Protein AF-A0A354I796-F1 (afdb_monomer)

Foldseek 3Di:
DDPVVVVLVVVLVVVLVVVCVPDPVLVVLVVQLVVLVVVLVVCVVVVHCNVVSVVSNCVSVLVSVQVSLCSSVVSVHPSSVVSVCCDDPVRFQFNDDLVRQLVLLVLVVVLQVVCCVVPVDSPDDDDPDDPSNVNVVSVVNLLRGFGPVLVVVPVCSSVVLVVLSPDPDRSSVSSCNRRVND

pLDDT: mean 77.14, std 15.85, range [37.22, 96.06]

Mean predicted aligned error: 15.12 Å

Secondary structure (DSSP, 8-state):
--HHHHHHHHHHHHHHHHHHHH-HHHHHHHHHHHHHHHHHHHHHHHTSSHHHHHHHHHHHHHHHHHHHHHHHHHTT-HHHHHHHHTT-TT--SSSS-HHHHHHHHHHHHHHHHHHHHHHS-S--PPPS-STTHHHHHHHHHHHHTS-HHHHTTGGGHHHHHHHHHTSSS-HHHHHHHHHT--

Radius of gyration: 21.0 Å; Cα contacts (8 Å, |Δi|>4): 155; chains: 1; bounding box: 44×48×54 Å

Structure (mmCIF, N/CA/C/O backbone):
data_AF-A0A354I796-F1
#
_entry.id   AF-A0A354I796-F1
#
loop_
_atom_site.group_PDB
_atom_site.id
_atom_site.type_symbol
_atom_site.label_atom_id
_atom_site.label_alt_id
_atom_site.label_comp_id
_atom_site.label_asym_id
_atom_site.label_entity_id
_atom_site.label_seq_id
_atom_site.pdbx_PDB_ins_code
_atom_site.Cartn_x
_atom_site.Cartn_y
_atom_site.Cartn_z
_atom_site.occupancy
_atom_site.B_iso_or_equiv
_atom_site.auth_seq_id
_atom_site.auth_comp_id
_atom_site.auth_asym_id
_atom_site.auth_atom_id
_atom_site.pdbx_PDB_model_num
ATOM 1 N N . MET A 1 1 ? -21.198 -18.004 -8.689 1.00 48.44 1 MET A N 1
ATOM 2 C CA . MET A 1 1 ? -20.632 -18.778 -7.566 1.00 48.44 1 MET A CA 1
ATOM 3 C C . MET A 1 1 ? -21.531 -19.970 -7.292 1.00 48.44 1 MET A C 1
ATOM 5 O O . MET A 1 1 ? -22.739 -19.818 -7.411 1.00 48.44 1 MET A O 1
ATOM 9 N N . ASP A 1 2 ? -20.943 -21.131 -7.006 1.00 54.00 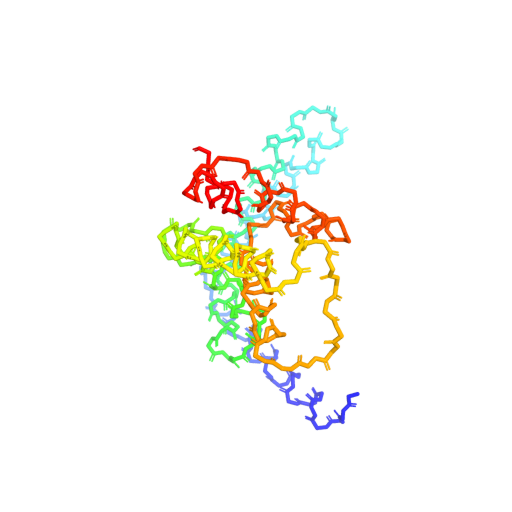2 ASP A N 1
ATOM 10 C CA . ASP A 1 2 ? -21.654 -22.374 -6.674 1.00 54.00 2 ASP A CA 1
ATOM 11 C C . ASP A 1 2 ? -22.280 -22.292 -5.266 1.00 54.00 2 ASP A C 1
ATOM 13 O O . ASP A 1 2 ? -21.748 -21.620 -4.381 1.00 54.00 2 ASP A O 1
ATOM 17 N N . GLN A 1 3 ? -23.410 -22.964 -5.058 1.00 48.62 3 GLN A N 1
ATOM 18 C CA . GLN A 1 3 ? -24.205 -22.945 -3.825 1.00 48.62 3 GLN A CA 1
ATOM 19 C C . GLN A 1 3 ? -23.410 -23.495 -2.626 1.00 48.62 3 GLN A C 1
ATOM 21 O O . GLN A 1 3 ? -23.501 -22.971 -1.519 1.00 48.62 3 GLN A O 1
ATOM 26 N N . ILE A 1 4 ? -22.533 -24.472 -2.879 1.00 49.22 4 ILE A N 1
ATOM 27 C CA . ILE A 1 4 ? -21.621 -25.058 -1.884 1.00 49.22 4 ILE A CA 1
ATOM 28 C C . ILE A 1 4 ? -20.572 -24.035 -1.415 1.00 49.22 4 ILE A C 1
ATOM 30 O O . ILE A 1 4 ? -20.233 -23.981 -0.234 1.00 49.22 4 ILE A O 1
ATOM 34 N N . ALA A 1 5 ? -20.079 -23.185 -2.321 1.00 46.56 5 ALA A N 1
ATOM 35 C CA . ALA A 1 5 ? -19.128 -22.132 -1.970 1.00 46.56 5 ALA A CA 1
ATOM 36 C C . ALA A 1 5 ? -19.787 -21.043 -1.105 1.00 46.56 5 ALA A C 1
ATOM 38 O O . ALA A 1 5 ? -19.155 -20.521 -0.192 1.00 46.56 5 ALA A O 1
ATOM 39 N N . GLN A 1 6 ? -21.068 -20.739 -1.341 1.00 48.56 6 GLN A N 1
ATOM 40 C CA . GLN A 1 6 ? -21.818 -19.779 -0.525 1.00 48.56 6 GLN A CA 1
ATOM 41 C C . GLN A 1 6 ? -22.083 -20.294 0.893 1.00 48.56 6 GLN A C 1
ATOM 43 O O . GLN A 1 6 ? -21.874 -19.553 1.850 1.00 48.56 6 GLN A O 1
ATOM 48 N N . GLU A 1 7 ? -22.492 -21.557 1.044 1.00 56.81 7 GLU A N 1
ATOM 49 C CA . GLU A 1 7 ? -22.699 -22.173 2.365 1.00 56.81 7 GLU A CA 1
ATOM 50 C C . GLU A 1 7 ? -21.401 -22.223 3.183 1.00 56.81 7 GLU A C 1
ATOM 52 O O . GLU A 1 7 ? -21.407 -21.953 4.383 1.00 56.81 7 GLU A O 1
ATOM 57 N N . PHE A 1 8 ? -20.270 -22.498 2.528 1.00 53.03 8 PHE A N 1
ATOM 58 C CA . PHE A 1 8 ? -18.959 -22.512 3.171 1.00 53.03 8 PHE A CA 1
ATOM 59 C C . PHE A 1 8 ? -18.509 -21.124 3.654 1.00 53.03 8 PHE A C 1
ATOM 61 O O . PHE A 1 8 ? -18.002 -20.991 4.769 1.00 53.03 8 PHE A O 1
ATOM 68 N N . VAL A 1 9 ? -18.715 -20.083 2.840 1.00 55.12 9 VAL A N 1
ATOM 69 C CA . VAL A 1 9 ? -18.402 -18.692 3.214 1.00 55.12 9 VAL A CA 1
ATOM 70 C C . VAL A 1 9 ? -19.286 -18.226 4.372 1.00 55.12 9 VAL A C 1
ATOM 72 O O . VAL A 1 9 ? -18.772 -17.665 5.337 1.00 55.12 9 VAL A O 1
ATOM 75 N N . LEU A 1 10 ? -20.590 -18.519 4.324 1.00 61.72 10 LEU A N 1
ATOM 76 C CA . LEU A 1 10 ? -21.531 -18.183 5.396 1.00 61.72 10 LEU A CA 1
ATOM 77 C C . LEU A 1 10 ? -21.144 -18.840 6.726 1.00 61.72 10 LEU A C 1
ATOM 79 O O . LEU A 1 10 ? -21.084 -18.155 7.743 1.00 61.72 10 LEU A O 1
ATOM 83 N N . ALA A 1 11 ? -20.801 -20.131 6.716 1.00 65.12 11 ALA A N 1
ATOM 84 C CA . ALA A 1 11 ? -20.388 -20.840 7.927 1.00 65.12 11 ALA A CA 1
ATOM 85 C C . ALA A 1 11 ? -19.125 -20.231 8.567 1.00 65.12 11 ALA A C 1
ATOM 87 O O . ALA A 1 11 ? -19.044 -20.099 9.788 1.00 65.12 11 ALA A O 1
ATOM 88 N N . ARG A 1 12 ? -18.146 -19.811 7.752 1.00 60.88 12 ARG A N 1
ATOM 89 C CA . ARG A 1 12 ? -16.939 -19.133 8.253 1.00 60.88 12 ARG A CA 1
ATOM 90 C C . ARG A 1 12 ? -17.226 -17.725 8.773 1.00 60.88 12 ARG A C 1
ATOM 92 O O . ARG A 1 12 ? -16.592 -17.304 9.737 1.00 60.88 12 ARG A O 1
ATOM 99 N N . MET A 1 13 ? -18.160 -16.998 8.156 1.00 61.97 13 MET A N 1
ATOM 100 C CA . MET A 1 13 ? -18.575 -15.676 8.634 1.00 61.97 13 MET A CA 1
ATOM 101 C C . MET A 1 13 ? -19.283 -15.774 9.986 1.00 61.97 13 MET A C 1
ATOM 103 O O . MET A 1 13 ? -18.980 -14.997 10.886 1.00 61.97 13 MET A O 1
ATOM 107 N N . GLU A 1 14 ? -20.168 -16.758 10.161 1.00 71.81 14 GLU A N 1
ATOM 108 C CA . GLU A 1 14 ? -20.816 -17.019 11.451 1.00 71.81 14 GLU A CA 1
ATOM 109 C C . GLU A 1 14 ? -19.785 -17.357 12.539 1.00 71.81 14 GLU A C 1
ATOM 111 O O . GLU A 1 14 ? -19.878 -16.865 13.664 1.00 71.81 14 GLU A O 1
ATOM 116 N N . GLU A 1 15 ? -18.759 -18.149 12.209 1.00 75.19 15 GLU A N 1
ATOM 117 C CA . GLU A 1 15 ? -17.673 -18.457 13.142 1.00 75.19 15 GLU A CA 1
ATOM 118 C C . GLU A 1 15 ? -16.854 -17.209 13.511 1.00 75.19 15 GLU A C 1
ATOM 120 O O . GLU A 1 15 ? -16.557 -16.995 14.690 1.00 75.19 15 GLU A O 1
ATOM 125 N N . LEU A 1 16 ? -16.538 -16.355 12.532 1.00 73.56 16 LEU A N 1
ATOM 126 C CA . LEU A 1 16 ? -15.846 -15.083 12.748 1.00 73.56 16 LEU A CA 1
ATOM 127 C C . LEU A 1 16 ? -16.651 -14.157 13.667 1.00 73.56 16 LEU A C 1
ATOM 129 O O . LEU A 1 16 ? -16.116 -13.631 14.643 1.00 73.56 16 LEU A O 1
ATOM 133 N N . GLU A 1 17 ? -17.951 -14.009 13.415 1.00 74.38 17 GLU A N 1
ATOM 134 C CA . GLU A 1 17 ? -18.839 -13.205 14.256 1.00 74.38 17 GLU A CA 1
ATOM 135 C C . GLU A 1 17 ? -18.890 -13.714 15.699 1.00 74.38 17 GLU A C 1
ATOM 137 O O . GLU A 1 17 ? -18.907 -12.914 16.637 1.00 74.38 17 GLU A O 1
ATOM 142 N N . VAL A 1 18 ? -18.908 -15.034 15.907 1.00 80.88 18 VAL A N 1
ATOM 143 C CA . VAL A 1 18 ? -18.888 -15.624 17.254 1.00 80.88 18 VAL A CA 1
ATOM 144 C C . VAL A 1 18 ? -17.569 -15.330 17.964 1.00 80.88 18 VAL A C 1
ATOM 146 O O . VAL A 1 18 ? -17.586 -15.013 19.156 1.00 80.88 18 VAL A O 1
ATOM 149 N N . ARG A 1 19 ? -16.433 -15.404 17.262 1.00 80.69 19 ARG A N 1
ATOM 150 C CA . ARG A 1 19 ? -15.118 -15.087 17.839 1.00 80.69 19 ARG A CA 1
ATOM 151 C C . ARG A 1 19 ? -15.024 -13.615 18.227 1.00 80.69 19 ARG A C 1
ATOM 153 O O . ARG A 1 19 ? -14.770 -13.323 19.392 1.00 80.69 19 ARG A O 1
ATOM 160 N N . LEU A 1 20 ? -15.374 -12.707 17.318 1.00 80.62 20 LEU A N 1
ATOM 161 C CA . LEU A 1 20 ? -15.369 -11.261 17.572 1.00 80.62 20 LEU A CA 1
ATOM 162 C C . LEU A 1 20 ? -16.367 -10.846 18.656 1.00 80.62 20 LEU A C 1
ATOM 164 O O . LEU A 1 20 ? -16.116 -9.922 19.423 1.00 80.62 20 LEU A O 1
ATOM 168 N N . ARG A 1 21 ? -17.507 -11.537 18.777 1.00 82.62 21 ARG A N 1
ATOM 169 C CA . ARG A 1 21 ? -18.475 -11.287 19.857 1.00 82.62 21 ARG A CA 1
ATOM 170 C C . ARG A 1 21 ? -17.891 -11.564 21.243 1.00 82.62 21 ARG A C 1
ATOM 172 O O . ARG A 1 21 ? -18.306 -10.919 22.202 1.00 82.62 21 ARG A O 1
ATOM 179 N N . ASN A 1 22 ? -16.962 -12.511 21.338 1.00 85.38 22 ASN A N 1
ATOM 180 C CA . ASN A 1 22 ? -16.306 -12.889 22.586 1.00 85.38 22 ASN A CA 1
ATOM 181 C C . ASN A 1 22 ? -14.948 -12.193 22.787 1.00 85.38 22 ASN A C 1
ATOM 183 O O . ASN A 1 22 ? -14.327 -12.383 23.830 1.00 85.38 22 ASN A O 1
ATOM 187 N N . ASP A 1 23 ? -14.497 -11.394 21.819 1.00 85.25 23 ASP A N 1
ATOM 188 C CA . ASP A 1 23 ? -13.238 -10.661 21.882 1.00 85.25 23 ASP A CA 1
ATOM 189 C C . ASP A 1 23 ? -13.441 -9.294 22.560 1.00 85.25 23 ASP A C 1
ATOM 191 O O . ASP A 1 23 ? -13.953 -8.332 21.979 1.00 85.25 23 ASP A O 1
ATOM 195 N N . GLU A 1 24 ? -13.063 -9.208 23.837 1.00 89.56 24 GLU A N 1
ATOM 196 C CA . GLU A 1 24 ? -13.172 -7.973 24.621 1.00 89.56 24 GLU A CA 1
ATOM 197 C C . GLU A 1 24 ? -12.292 -6.839 24.070 1.00 89.56 24 GLU A C 1
ATOM 199 O O . GLU A 1 24 ? -12.650 -5.661 24.197 1.00 89.56 24 GLU A O 1
ATOM 204 N N . GLU A 1 25 ? -11.153 -7.175 23.461 1.00 88.19 25 GLU A N 1
ATOM 205 C CA . GLU A 1 25 ? -10.218 -6.209 22.893 1.00 88.19 25 GLU A CA 1
ATOM 206 C C . GLU A 1 25 ? -10.799 -5.586 21.625 1.00 88.19 25 GLU A C 1
ATOM 208 O O . GLU A 1 25 ? -10.828 -4.355 21.508 1.00 88.19 25 GLU A O 1
ATOM 213 N N . TYR A 1 26 ? -11.391 -6.412 20.758 1.00 87.44 26 TYR A N 1
ATOM 214 C CA . TYR A 1 26 ? -12.126 -5.961 19.580 1.00 87.44 26 TYR A CA 1
ATOM 215 C C . TYR A 1 26 ? -13.212 -4.946 19.948 1.00 87.44 26 TYR A C 1
ATOM 217 O O . TYR A 1 26 ? -13.247 -3.843 19.402 1.00 87.44 26 TYR A O 1
ATOM 225 N N . TRP A 1 27 ? -14.075 -5.256 20.921 1.00 89.31 27 TRP A N 1
ATOM 226 C CA . TRP A 1 27 ? -15.169 -4.351 21.302 1.00 89.31 27 TRP A CA 1
ATOM 227 C C . TRP A 1 27 ? -14.694 -3.074 21.985 1.00 89.31 27 TRP A C 1
ATOM 229 O O . TRP A 1 27 ? -15.292 -2.005 21.802 1.00 89.31 27 TRP A O 1
ATOM 239 N N . LYS A 1 28 ? -13.617 -3.156 22.769 1.00 91.56 28 LYS A N 1
ATOM 240 C CA . LYS A 1 28 ? -12.989 -1.974 23.357 1.00 91.56 28 LYS A CA 1
ATOM 241 C C . LYS A 1 28 ? -12.456 -1.054 22.261 1.00 91.56 28 LYS A C 1
ATOM 243 O O . LYS A 1 28 ? -12.736 0.145 22.307 1.00 91.56 28 LYS A O 1
ATOM 248 N N . GLN A 1 29 ? -11.758 -1.606 21.274 1.00 89.94 29 GLN A N 1
ATOM 249 C CA . GLN A 1 29 ? -11.176 -0.844 20.175 1.00 89.94 29 GLN A CA 1
ATOM 250 C C . GLN A 1 29 ? -12.252 -0.302 19.221 1.00 89.94 29 GLN A C 1
ATOM 252 O O . GLN A 1 29 ? -12.260 0.892 18.925 1.00 89.94 29 GLN A O 1
ATOM 257 N N . ALA A 1 30 ? -13.264 -1.105 18.883 1.00 88.12 30 ALA A N 1
ATOM 258 C CA . ALA A 1 30 ? -14.416 -0.684 18.085 1.00 88.12 30 ALA A CA 1
ATOM 259 C C . ALA A 1 30 ? -15.187 0.474 18.736 1.00 88.12 30 ALA A C 1
ATOM 261 O O . ALA A 1 30 ? -15.718 1.357 18.058 1.00 88.12 30 ALA A O 1
ATOM 262 N N . LYS A 1 31 ? -15.252 0.515 20.072 1.00 92.88 31 LYS A N 1
ATOM 263 C CA . LYS A 1 31 ? -15.851 1.640 20.797 1.00 92.88 31 LYS A CA 1
ATOM 264 C C . LYS A 1 31 ? -15.015 2.916 20.671 1.00 92.88 31 LYS A C 1
ATOM 266 O O . LYS A 1 31 ? -15.602 3.990 20.549 1.00 92.88 31 LYS A O 1
ATOM 271 N N . ILE A 1 32 ? -13.687 2.810 20.702 1.00 93.25 32 ILE A N 1
ATOM 272 C CA . ILE A 1 32 ? -12.774 3.947 20.511 1.00 93.25 32 ILE A CA 1
ATOM 273 C C . ILE A 1 32 ? -12.885 4.469 19.073 1.00 93.25 32 ILE A C 1
ATOM 275 O O . ILE A 1 32 ? -13.125 5.662 18.885 1.00 93.25 32 ILE A O 1
ATOM 279 N N . ALA A 1 33 ? -12.848 3.580 18.077 1.00 90.12 33 ALA A N 1
ATOM 280 C CA . ALA A 1 33 ? -13.037 3.932 16.669 1.00 90.12 33 ALA A CA 1
ATOM 281 C C . ALA A 1 33 ? -14.386 4.625 16.422 1.00 90.12 33 ALA A C 1
ATOM 283 O O . ALA A 1 33 ? -14.439 5.680 15.796 1.00 90.12 33 ALA A O 1
ATOM 284 N N . ASN A 1 34 ? -15.476 4.113 17.004 1.00 91.75 34 ASN A N 1
ATOM 285 C CA . ASN A 1 34 ? -16.790 4.760 16.927 1.00 91.75 34 ASN A CA 1
ATOM 286 C C . ASN A 1 34 ? -16.810 6.163 17.557 1.00 91.75 34 ASN A C 1
ATOM 288 O O . ASN A 1 34 ? -17.518 7.050 17.084 1.00 91.75 34 ASN A O 1
ATOM 292 N N . GLN A 1 35 ? -16.066 6.387 18.642 1.00 95.00 35 GLN A N 1
ATOM 293 C CA . GLN A 1 35 ? -15.953 7.720 19.239 1.00 95.00 35 GLN A CA 1
ATOM 294 C C . GLN A 1 35 ? -15.158 8.674 18.346 1.00 95.00 35 GLN A C 1
ATOM 296 O O . GLN A 1 35 ? -15.530 9.842 18.246 1.00 95.00 35 GLN A O 1
ATOM 301 N N . ALA A 1 36 ? -14.096 8.195 17.696 1.00 91.75 36 ALA A N 1
ATOM 302 C CA . ALA A 1 36 ? -13.342 8.974 16.720 1.00 91.75 36 ALA A CA 1
ATOM 303 C C . ALA A 1 36 ? -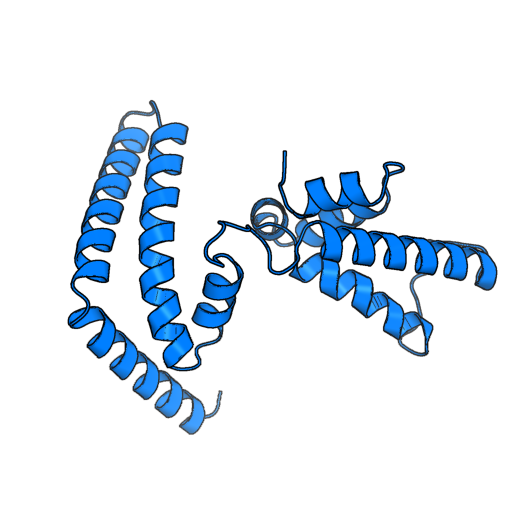14.194 9.305 15.481 1.00 91.75 36 ALA A C 1
ATOM 305 O O . ALA A 1 36 ? -14.223 10.457 15.058 1.00 91.75 36 ALA A O 1
ATOM 306 N N . GLY A 1 37 ? -14.996 8.352 14.995 1.00 90.75 37 GLY A N 1
ATOM 307 C CA . GLY A 1 37 ? -15.940 8.563 13.892 1.00 90.75 37 GLY A CA 1
ATOM 308 C C . GLY A 1 37 ? -16.970 9.653 14.193 1.00 90.75 37 GLY A C 1
ATOM 309 O O . GLY A 1 37 ? -17.166 10.554 13.388 1.00 90.75 37 GLY A O 1
ATOM 310 N N . LYS A 1 38 ? -17.540 9.671 15.405 1.00 94.25 38 LYS A N 1
ATOM 311 C CA . LYS A 1 38 ? -18.446 10.758 15.830 1.00 94.25 38 LYS A CA 1
ATOM 312 C C . LYS A 1 38 ? -17.770 12.126 15.862 1.00 94.25 38 LYS A C 1
ATOM 314 O O . LYS A 1 38 ? -18.381 13.123 15.499 1.00 94.25 38 LYS A O 1
ATOM 319 N N . LYS A 1 39 ? -16.506 12.195 16.295 1.00 91.88 39 LYS A N 1
ATOM 320 C CA . LYS A 1 39 ? -15.742 13.453 16.252 1.00 91.88 39 LYS A CA 1
ATOM 321 C C . LYS A 1 39 ? -15.499 13.911 14.817 1.00 91.88 39 LYS A C 1
ATOM 323 O O . LYS A 1 39 ? -15.495 15.112 14.565 1.00 91.88 39 LYS A O 1
ATOM 328 N N . PHE A 1 40 ? -15.273 12.970 13.904 1.00 90.38 40 PHE A N 1
ATOM 329 C CA . PHE A 1 40 ? -15.139 13.258 12.484 1.00 90.38 40 PHE A CA 1
ATOM 330 C C . PHE A 1 40 ? -16.452 13.777 11.885 1.00 90.38 40 PHE A C 1
ATOM 332 O O . PHE A 1 40 ? -16.431 14.818 11.236 1.00 90.38 40 PHE A O 1
ATOM 339 N N . GLU A 1 41 ? -17.590 13.145 12.182 1.00 91.38 41 GLU A N 1
ATOM 340 C CA . GLU A 1 41 ? -18.919 13.649 11.802 1.00 91.38 41 GLU A CA 1
ATOM 341 C C . GLU A 1 41 ? -19.149 15.076 12.326 1.00 91.38 41 GLU A C 1
ATOM 343 O O . GLU A 1 41 ? -19.454 15.980 11.549 1.00 91.38 41 GLU A O 1
ATOM 348 N N . ASP A 1 42 ? -18.881 15.320 13.614 1.00 94.00 42 ASP A N 1
ATOM 349 C CA . ASP A 1 42 ? -18.993 16.651 14.220 1.00 94.00 42 ASP A CA 1
ATOM 350 C C . ASP A 1 42 ? -18.075 17.693 13.546 1.00 94.00 42 ASP A C 1
ATOM 352 O O . ASP A 1 42 ? -18.417 18.878 13.477 1.00 94.00 42 ASP A O 1
ATOM 356 N N . ALA A 1 43 ? -16.880 17.288 13.102 1.00 88.69 43 ALA A N 1
ATOM 357 C CA . ALA A 1 43 ? -15.935 18.156 12.400 1.00 88.69 43 ALA A CA 1
ATOM 358 C C . ALA A 1 43 ? -16.411 18.478 10.975 1.00 88.69 43 ALA A C 1
ATOM 360 O O . ALA A 1 43 ? -16.283 19.622 10.532 1.00 88.69 43 ALA A O 1
ATOM 361 N N . CYS A 1 44 ? -17.006 17.501 10.286 1.00 86.94 44 CYS A N 1
ATOM 362 C CA . CYS A 1 44 ? -17.654 17.690 8.991 1.00 86.94 44 CYS A CA 1
ATOM 363 C C . CYS A 1 44 ? -18.829 18.669 9.092 1.00 86.94 44 CYS A C 1
ATOM 365 O O . CYS A 1 44 ? -18.890 19.617 8.310 1.00 86.94 44 CYS A O 1
ATOM 367 N N . ASP A 1 45 ? -19.693 18.512 10.098 1.00 92.06 45 ASP A N 1
ATOM 368 C CA . ASP A 1 45 ? -20.844 19.396 10.324 1.00 92.06 45 ASP A CA 1
ATOM 369 C C . ASP A 1 45 ? -20.428 20.847 10.616 1.00 92.06 45 ASP A C 1
ATOM 371 O O . ASP A 1 45 ? -21.109 21.797 10.225 1.00 92.06 45 ASP A O 1
ATOM 375 N N . LYS A 1 46 ? -19.293 21.036 11.300 1.00 91.12 46 LYS A N 1
ATOM 376 C CA . LYS A 1 46 ? -18.750 22.363 11.640 1.00 91.12 46 LYS A CA 1
ATOM 377 C C . LYS A 1 46 ? -17.878 22.969 10.541 1.00 91.12 46 LYS A C 1
ATOM 379 O O . LYS A 1 46 ? -17.628 24.172 10.577 1.00 91.12 46 LYS A O 1
ATOM 384 N N . GLY A 1 47 ? -17.401 22.166 9.590 1.00 86.44 47 GLY A N 1
ATOM 385 C CA . GLY A 1 47 ? -16.495 22.607 8.528 1.00 86.44 47 GLY A CA 1
ATOM 386 C C . GLY A 1 47 ? -15.073 22.954 8.998 1.00 86.44 47 GLY A C 1
ATOM 387 O O . GLY A 1 47 ? -14.332 23.597 8.258 1.00 86.44 47 GLY A O 1
ATOM 388 N N . GLU A 1 48 ? -14.675 22.561 10.212 1.00 84.81 48 GLU A N 1
ATOM 389 C CA . GLU A 1 48 ? -13.379 22.900 10.815 1.00 84.81 48 GLU A CA 1
ATOM 390 C C . GLU A 1 48 ? -12.697 21.645 11.374 1.00 84.81 48 GLU A C 1
ATOM 392 O O . GLU A 1 48 ? -13.336 20.793 11.986 1.00 84.81 48 GLU A O 1
ATOM 397 N N . GLY A 1 49 ? -11.378 21.522 11.180 1.00 84.19 49 GLY A N 1
ATOM 398 C CA . GLY A 1 49 ? -10.592 20.424 11.759 1.00 84.19 49 GLY A CA 1
ATOM 399 C C . GLY A 1 49 ? -10.804 19.049 11.109 1.00 84.19 49 GLY A C 1
ATOM 400 O O . GLY A 1 49 ? -10.320 18.057 11.649 1.00 84.19 49 GLY A O 1
ATOM 401 N N . ILE A 1 50 ? -11.470 18.992 9.948 1.00 82.44 50 ILE A N 1
ATOM 402 C CA . ILE A 1 50 ? -11.859 17.760 9.236 1.00 82.44 50 ILE A CA 1
ATOM 403 C C . ILE A 1 50 ? -10.672 16.817 9.019 1.00 82.44 50 ILE A C 1
ATOM 405 O O . ILE A 1 50 ? -10.739 15.663 9.417 1.00 82.44 50 ILE A O 1
ATOM 409 N N . LEU A 1 51 ? -9.568 17.306 8.442 1.00 77.94 51 LEU A N 1
ATOM 410 C CA . LEU A 1 51 ? -8.385 16.481 8.145 1.00 77.94 51 LEU A CA 1
ATOM 411 C C . LEU A 1 51 ? -7.798 15.820 9.395 1.00 77.94 51 LEU A C 1
ATOM 413 O O . LEU A 1 51 ? -7.424 14.652 9.365 1.00 77.94 51 LEU A O 1
ATOM 417 N N . LYS A 1 52 ? -7.745 16.558 10.508 1.00 83.19 52 LYS A N 1
ATOM 418 C CA . LYS A 1 52 ? -7.233 16.027 11.772 1.00 83.19 52 LYS A CA 1
ATOM 419 C C . LYS A 1 52 ? -8.181 14.975 12.349 1.00 83.19 52 LYS A C 1
ATOM 421 O O . LYS A 1 52 ? -7.728 13.916 12.764 1.00 83.19 52 LYS A O 1
ATOM 426 N N . ALA A 1 53 ? -9.482 15.261 12.356 1.00 80.94 53 ALA A N 1
ATOM 427 C CA . ALA A 1 53 ? -10.485 14.328 12.855 1.00 80.94 53 ALA A CA 1
ATOM 428 C C . ALA A 1 53 ? -10.576 13.058 11.990 1.00 80.94 53 ALA A C 1
ATOM 430 O O . ALA A 1 53 ? -10.768 11.973 12.527 1.00 80.94 53 ALA A O 1
ATOM 431 N N . TYR A 1 54 ? -10.379 13.188 10.675 1.00 79.38 54 TYR A N 1
ATOM 432 C CA . TYR A 1 54 ? -10.294 12.060 9.754 1.00 79.38 54 TYR A CA 1
ATOM 433 C C . TYR A 1 54 ? -9.077 11.181 10.050 1.00 79.38 54 TYR A C 1
ATOM 435 O O . TYR A 1 54 ? -9.244 9.979 10.196 1.00 79.38 54 TYR A O 1
ATOM 443 N N . GLY A 1 55 ? -7.883 11.766 10.213 1.00 78.88 55 GLY A N 1
ATOM 444 C CA . GLY A 1 55 ? -6.678 10.998 10.552 1.00 78.88 55 GLY A CA 1
ATOM 445 C C . GLY A 1 55 ? -6.803 10.246 11.881 1.00 78.88 55 GLY A C 1
ATOM 446 O O . GLY A 1 55 ? -6.463 9.073 11.960 1.00 78.88 55 GLY A O 1
ATOM 447 N N . GLU A 1 56 ? -7.369 10.885 12.914 1.00 85.62 56 GLU A N 1
ATOM 448 C CA . GLU A 1 56 ? -7.652 10.215 14.195 1.00 85.62 56 GLU A CA 1
ATOM 449 C C . GLU A 1 56 ? -8.677 9.074 14.041 1.00 85.62 56 GLU A C 1
ATOM 451 O O . GLU A 1 56 ? -8.559 8.037 14.689 1.00 85.62 56 GLU A O 1
ATOM 456 N N . TYR A 1 57 ? -9.699 9.251 13.199 1.00 8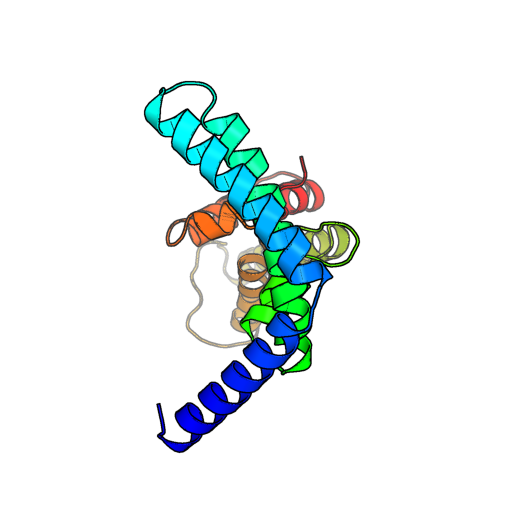8.38 57 TYR A N 1
ATOM 457 C CA . TYR A 1 57 ? -10.680 8.202 12.922 1.00 88.38 57 TYR A CA 1
ATOM 458 C C . TYR A 1 57 ? -10.070 7.025 12.160 1.00 88.38 57 TYR A C 1
ATOM 460 O O . TYR A 1 57 ? -10.293 5.878 12.543 1.00 88.38 57 TYR A O 1
ATOM 468 N N . GLU A 1 58 ? -9.289 7.307 11.122 1.00 85.31 58 GLU A N 1
ATOM 469 C CA . GLU A 1 58 ? -8.635 6.311 10.278 1.00 85.31 58 GLU A CA 1
ATOM 470 C C . GLU A 1 58 ? -7.648 5.462 11.089 1.00 85.31 58 GLU A C 1
ATOM 472 O O . GLU A 1 58 ? -7.725 4.234 11.040 1.00 85.31 58 GLU A O 1
ATOM 477 N N . GLU A 1 59 ? -6.842 6.081 11.958 1.00 83.25 59 GLU A N 1
ATOM 478 C CA . GLU A 1 59 ? -5.927 5.363 12.851 1.00 83.25 59 GLU A CA 1
ATOM 479 C C . GLU A 1 59 ? -6.673 4.387 13.785 1.00 83.25 59 GLU A C 1
ATOM 481 O O . GLU A 1 59 ? -6.313 3.210 13.909 1.00 83.25 59 GLU A O 1
ATOM 486 N N . GLU A 1 60 ? -7.739 4.848 14.447 1.00 87.81 60 GLU A N 1
ATOM 487 C CA . GLU A 1 60 ? -8.490 4.029 15.406 1.00 87.81 60 GLU A CA 1
ATOM 488 C C . GLU A 1 60 ? -9.338 2.941 14.729 1.00 87.81 60 GLU A C 1
ATOM 490 O O . GLU A 1 60 ? -9.461 1.823 15.254 1.00 87.81 60 GLU A O 1
ATOM 495 N N . LEU A 1 61 ? -9.890 3.236 13.549 1.00 84.31 61 LEU A N 1
ATOM 496 C CA . LEU A 1 61 ? -10.584 2.262 12.710 1.00 84.31 61 LEU A CA 1
ATOM 497 C C . LEU A 1 61 ? -9.613 1.180 12.238 1.00 84.31 61 LEU A C 1
ATOM 499 O O . LEU A 1 61 ? -9.900 -0.008 12.369 1.00 84.31 61 LEU A O 1
ATOM 503 N N . SER A 1 62 ? -8.429 1.583 11.787 1.00 78.50 62 SER A N 1
ATOM 504 C CA . SER A 1 62 ? -7.378 0.681 11.339 1.00 78.50 62 SER A CA 1
ATOM 505 C C . SER A 1 62 ? -6.955 -0.289 12.452 1.00 78.50 62 SER A C 1
ATOM 507 O O . SER A 1 62 ? -6.783 -1.483 12.209 1.00 78.50 62 SER A O 1
ATOM 509 N N . LYS A 1 63 ? -6.820 0.170 13.705 1.00 84.88 63 LYS A N 1
ATOM 510 C CA . LYS A 1 63 ? -6.551 -0.714 14.863 1.00 84.88 63 LYS A CA 1
ATOM 511 C C . LYS A 1 63 ? -7.657 -1.756 15.069 1.00 84.88 63 LYS A C 1
ATOM 513 O O . LYS A 1 63 ? -7.361 -2.919 15.324 1.00 84.88 63 LYS A O 1
ATOM 518 N N . THR A 1 64 ? -8.920 -1.357 14.910 1.00 82.25 64 THR A N 1
ATOM 519 C CA . THR A 1 64 ? -10.072 -2.275 15.000 1.00 82.25 64 THR A CA 1
ATOM 520 C C . THR A 1 64 ? -10.043 -3.313 13.876 1.00 82.25 64 THR A C 1
ATOM 522 O O . THR A 1 64 ? -10.267 -4.500 14.116 1.00 82.25 64 THR A O 1
ATOM 525 N N . ASN A 1 65 ? -9.721 -2.871 12.657 1.00 77.38 65 ASN A N 1
ATOM 526 C CA . ASN A 1 65 ? -9.633 -3.732 11.483 1.00 77.38 65 ASN A CA 1
ATOM 527 C C . ASN A 1 65 ? -8.525 -4.778 11.612 1.00 77.38 65 ASN A C 1
ATOM 529 O O . ASN A 1 65 ? -8.693 -5.876 11.099 1.00 77.38 65 ASN A O 1
ATOM 533 N N . CYS A 1 66 ? -7.435 -4.506 12.328 1.00 76.50 66 CYS A N 1
ATOM 534 C CA . CYS A 1 66 ? -6.402 -5.521 12.554 1.00 76.50 66 CYS A CA 1
ATOM 535 C C . CYS A 1 66 ? -6.868 -6.657 13.441 1.00 76.50 66 CYS A C 1
ATOM 537 O O . CYS A 1 66 ? -6.686 -7.806 13.068 1.00 76.50 66 CYS A O 1
ATOM 539 N N . ILE A 1 67 ? -7.537 -6.353 14.552 1.00 79.25 67 ILE A N 1
ATOM 540 C CA . ILE A 1 67 ? -8.085 -7.392 15.433 1.00 79.25 67 ILE A CA 1
ATOM 541 C C . ILE A 1 67 ? -9.108 -8.239 14.659 1.00 79.25 67 ILE A C 1
ATOM 543 O O . ILE A 1 67 ? -9.069 -9.468 14.695 1.00 79.25 67 ILE A O 1
ATOM 547 N N . TYR A 1 68 ? -9.972 -7.581 13.875 1.00 79.38 68 TYR A N 1
ATOM 548 C CA . TYR A 1 68 ? -10.882 -8.261 12.950 1.00 79.38 68 TYR A CA 1
ATOM 549 C C . TYR A 1 68 ? -10.138 -9.188 11.982 1.00 79.38 68 TYR A C 1
ATOM 551 O O . TYR A 1 68 ? -10.516 -10.344 11.794 1.00 79.38 68 TYR A O 1
ATOM 559 N N . SER A 1 69 ? -9.070 -8.678 11.381 1.00 68.62 69 SER A N 1
ATOM 560 C CA . SER A 1 69 ? -8.332 -9.357 10.321 1.00 68.62 69 SER A CA 1
ATOM 561 C C . SER A 1 69 ? -7.486 -10.505 10.837 1.00 68.62 69 SER A C 1
ATOM 563 O O . SER A 1 69 ? -7.396 -11.518 10.161 1.00 68.62 69 SER A O 1
ATOM 565 N N . GLU A 1 70 ? -6.935 -10.414 12.045 1.00 74.12 70 GLU A N 1
ATOM 566 C CA . GLU A 1 70 ? -6.261 -11.533 12.703 1.00 74.12 70 GLU A CA 1
ATOM 567 C C . GLU A 1 70 ? -7.224 -12.702 12.946 1.00 74.12 70 GLU A C 1
ATOM 569 O O . GLU A 1 70 ? -6.882 -13.861 12.693 1.00 74.12 70 GLU A O 1
ATOM 574 N N . GLU A 1 71 ? -8.448 -12.422 13.401 1.00 73.81 71 GLU A N 1
ATOM 575 C CA . GLU A 1 71 ? -9.472 -13.457 13.570 1.00 73.81 71 GLU A CA 1
ATOM 576 C C . GLU A 1 71 ? -9.964 -14.008 12.227 1.00 73.81 71 GLU A C 1
ATOM 578 O O . GLU A 1 71 ? -10.140 -15.221 12.079 1.00 73.81 71 GLU A O 1
ATOM 583 N N . ALA A 1 72 ? -10.105 -13.148 11.218 1.00 67.25 72 ALA A N 1
ATOM 584 C CA . ALA A 1 72 ? -10.455 -13.557 9.863 1.00 67.25 72 ALA A CA 1
ATOM 585 C C . ALA A 1 72 ? -9.336 -14.401 9.211 1.00 67.25 72 ALA A C 1
ATOM 587 O O . ALA A 1 72 ? -9.609 -15.423 8.576 1.00 67.25 72 ALA A O 1
ATOM 588 N N . TYR A 1 73 ? -8.068 -14.052 9.441 1.00 67.31 73 TYR A N 1
ATOM 589 C CA . TYR A 1 73 ? -6.891 -14.793 8.985 1.00 67.31 73 TYR A CA 1
ATOM 590 C C . TYR A 1 73 ? -6.850 -16.198 9.585 1.00 67.31 73 TYR A C 1
ATOM 592 O O . TYR A 1 73 ? -6.658 -17.178 8.864 1.00 67.31 73 TYR A O 1
ATOM 600 N N . LYS A 1 74 ? -7.117 -16.337 10.893 1.00 70.38 74 LYS A N 1
ATOM 601 C CA . LYS A 1 74 ? -7.209 -17.649 11.567 1.00 70.38 74 LYS A CA 1
ATOM 602 C C . LYS A 1 74 ? -8.282 -18.559 10.954 1.00 70.38 74 LYS A C 1
ATOM 604 O O . LYS A 1 74 ? -8.221 -19.774 11.139 1.00 70.38 74 LYS A O 1
ATOM 609 N N . LEU A 1 75 ? -9.254 -17.989 10.242 1.00 66.88 75 LEU A N 1
ATOM 610 C CA . LEU A 1 75 ? -10.318 -18.698 9.528 1.00 66.88 75 LEU A CA 1
ATOM 611 C C . LEU A 1 75 ? -10.044 -18.846 8.022 1.00 66.88 75 LEU A C 1
ATOM 613 O O . LEU A 1 75 ? -10.836 -19.467 7.309 1.00 66.88 75 LEU A O 1
ATOM 617 N N . GLY A 1 76 ? -8.908 -18.337 7.540 1.00 58.12 76 GLY A N 1
ATOM 618 C CA . GLY A 1 76 ? -8.482 -18.416 6.147 1.00 58.12 76 GLY A CA 1
ATOM 619 C C . GLY A 1 76 ? -9.297 -17.527 5.211 1.00 58.12 76 GLY A C 1
ATOM 620 O O . GLY A 1 76 ? -9.578 -17.956 4.091 1.00 58.12 76 GLY A O 1
ATOM 621 N N . PHE A 1 77 ? -9.732 -16.351 5.677 1.00 60.41 77 PHE A N 1
ATOM 622 C CA . PHE A 1 77 ? -10.288 -15.300 4.822 1.00 60.41 77 PHE A CA 1
ATOM 623 C C . PHE A 1 77 ? -9.172 -14.504 4.145 1.00 60.41 77 PHE A C 1
ATOM 625 O O . PHE A 1 77 ? -8.242 -14.053 4.810 1.00 60.41 77 PHE A O 1
ATOM 632 N N . GLU A 1 78 ? -9.310 -14.296 2.837 1.00 53.16 78 GLU A N 1
ATOM 633 C CA . GLU A 1 78 ? -8.357 -13.549 2.008 1.00 53.16 78 GLU A CA 1
ATOM 634 C C . GLU A 1 78 ? -8.235 -12.081 2.452 1.00 53.16 78 GLU A C 1
ATOM 636 O O . GLU A 1 78 ? -7.125 -11.607 2.644 1.00 53.16 78 GLU A O 1
ATOM 641 N N . ASP A 1 79 ? -9.341 -11.418 2.806 1.00 50.88 79 ASP A N 1
ATOM 642 C CA . ASP A 1 79 ? -9.319 -10.045 3.349 1.00 50.88 79 ASP A CA 1
ATOM 643 C C . ASP A 1 79 ? -8.533 -9.922 4.671 1.00 50.88 79 ASP A C 1
ATOM 645 O O . ASP A 1 79 ? -7.878 -8.913 4.928 1.00 50.88 79 ASP A O 1
ATOM 649 N N . GLY A 1 80 ? -8.560 -10.964 5.514 1.00 47.22 80 GLY A N 1
ATOM 650 C CA . GLY A 1 80 ? -7.771 -11.019 6.751 1.00 47.22 80 GLY A CA 1
ATOM 651 C C . GLY A 1 80 ? -6.280 -11.260 6.496 1.00 47.22 80 GLY A C 1
ATOM 652 O O . GLY A 1 80 ? -5.438 -10.787 7.257 1.00 47.22 80 GLY A O 1
ATOM 653 N N . ILE A 1 81 ? -5.959 -11.961 5.402 1.00 45.66 81 ILE A N 1
ATOM 654 C CA . ILE A 1 81 ? -4.597 -12.119 4.879 1.00 45.66 81 ILE A CA 1
ATOM 655 C C . ILE A 1 81 ? -4.097 -10.768 4.355 1.00 45.66 81 ILE A C 1
ATOM 657 O O . ILE A 1 81 ? -3.028 -10.336 4.770 1.00 45.66 81 ILE A O 1
ATOM 661 N N . SER A 1 82 ? -4.885 -10.055 3.549 1.00 42.91 82 SER A N 1
ATOM 662 C CA . SER A 1 82 ? -4.506 -8.755 2.983 1.00 42.91 82 SER A CA 1
ATOM 663 C C . SER A 1 82 ? -4.259 -7.684 4.054 1.00 42.91 82 SER A C 1
ATOM 665 O O . SER A 1 82 ? -3.203 -7.061 4.050 1.00 42.91 82 SER A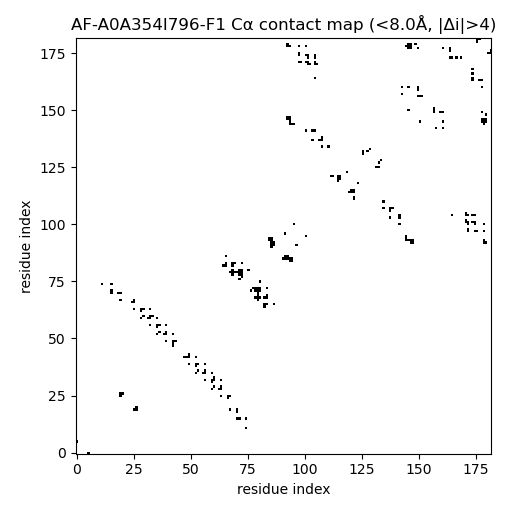 O 1
ATOM 667 N N . ILE A 1 83 ? -5.156 -7.524 5.035 1.00 42.97 83 ILE A N 1
ATOM 668 C CA . ILE A 1 83 ? -4.977 -6.535 6.119 1.00 42.97 83 ILE A CA 1
ATOM 669 C C . ILE A 1 83 ? -3.897 -6.976 7.127 1.00 42.97 83 ILE A C 1
ATOM 671 O O . ILE A 1 83 ? -3.190 -6.141 7.690 1.00 42.97 83 ILE A O 1
ATOM 675 N N . GLY A 1 84 ? -3.735 -8.284 7.364 1.00 42.16 84 GLY A N 1
ATOM 676 C CA . GLY A 1 84 ? -2.634 -8.817 8.176 1.00 42.16 84 GLY A CA 1
ATOM 677 C C . GLY A 1 84 ? -1.262 -8.600 7.528 1.00 42.16 84 GLY A C 1
ATOM 678 O O . GLY A 1 84 ? -0.289 -8.330 8.226 1.00 42.16 84 GLY A O 1
ATOM 679 N N . MET A 1 85 ? -1.195 -8.651 6.195 1.00 41.12 85 MET A N 1
ATOM 680 C CA . MET A 1 85 ? 0.001 -8.328 5.413 1.00 41.12 85 MET A CA 1
ATOM 681 C C . MET A 1 85 ? 0.284 -6.816 5.363 1.00 41.12 85 MET A C 1
ATOM 683 O O . MET A 1 85 ? 1.447 -6.430 5.304 1.00 41.12 85 MET A O 1
ATOM 687 N N . GLU A 1 86 ? -0.743 -5.964 5.456 1.00 44.81 86 GLU A N 1
ATOM 688 C CA . GLU A 1 86 ? -0.599 -4.509 5.656 1.00 44.81 86 GLU A CA 1
ATOM 689 C C . GLU A 1 86 ? -0.193 -4.113 7.090 1.00 44.81 86 GLU A C 1
ATOM 691 O O . GLU A 1 86 ? 0.128 -2.951 7.332 1.00 44.81 86 GLU A O 1
ATOM 696 N N . LYS A 1 87 ? -0.236 -5.029 8.069 1.00 41.59 87 LYS A N 1
ATOM 697 C CA . LYS A 1 87 ? 0.114 -4.754 9.475 1.00 41.59 87 LYS A CA 1
ATOM 698 C C . LYS A 1 87 ? 0.902 -5.885 10.126 1.00 41.59 87 LYS A C 1
ATOM 700 O O . LYS A 1 87 ? 0.525 -6.384 11.190 1.00 41.59 87 LYS A O 1
ATOM 705 N N . GLU A 1 88 ? 2.063 -6.234 9.575 1.00 39.75 88 GLU A N 1
ATOM 706 C CA . GLU A 1 88 ? 3.073 -6.829 10.454 1.00 39.75 88 GLU A CA 1
ATOM 707 C C . GLU A 1 88 ? 3.373 -5.872 11.639 1.00 39.75 88 GLU A C 1
ATOM 709 O O . GLU A 1 88 ? 3.163 -4.658 11.525 1.00 39.75 88 GLU A O 1
ATOM 714 N N . PRO A 1 89 ? 3.846 -6.383 12.797 1.00 39.34 89 PRO A N 1
ATOM 715 C CA . PRO A 1 89 ? 3.960 -5.647 14.069 1.00 39.34 89 PRO A CA 1
ATOM 716 C C . PRO A 1 89 ? 4.825 -4.371 14.062 1.00 39.34 89 PRO A C 1
ATOM 718 O O . PRO A 1 89 ? 5.000 -3.756 15.115 1.00 39.34 89 PRO A O 1
ATOM 721 N N . ASP A 1 90 ? 5.397 -3.985 12.920 1.00 37.22 90 ASP A N 1
ATOM 722 C CA . ASP A 1 90 ? 6.223 -2.793 12.732 1.00 37.22 90 ASP A CA 1
ATOM 723 C C . ASP A 1 90 ? 5.528 -1.639 11.974 1.00 37.22 90 ASP A C 1
ATOM 725 O O . ASP A 1 90 ? 6.112 -0.561 11.869 1.00 37.22 90 ASP A O 1
ATOM 729 N N . GLY A 1 91 ? 4.283 -1.817 11.503 1.00 42.69 91 GLY A N 1
ATOM 730 C CA . GLY A 1 91 ? 3.506 -0.758 10.843 1.00 42.69 91 GLY A CA 1
ATOM 731 C C . GLY A 1 91 ? 3.804 -0.536 9.353 1.00 42.69 91 GLY A C 1
ATOM 732 O O . GLY A 1 91 ? 3.525 0.550 8.839 1.00 42.69 91 GLY A O 1
ATOM 733 N N . ARG A 1 92 ? 4.374 -1.520 8.644 1.00 43.47 92 ARG A N 1
ATOM 734 C CA . ARG A 1 92 ? 4.605 -1.447 7.187 1.00 43.47 92 ARG A CA 1
ATOM 735 C C . ARG A 1 92 ? 3.314 -1.363 6.371 1.00 43.47 92 ARG A C 1
ATOM 737 O O . ARG A 1 92 ? 2.549 -2.308 6.343 1.00 43.47 92 ARG A O 1
ATOM 744 N N . LYS A 1 93 ? 3.159 -0.295 5.578 1.00 54.72 93 LYS A N 1
ATOM 745 C CA . LYS A 1 93 ? 2.052 -0.061 4.619 1.00 54.72 93 LYS A CA 1
ATOM 746 C C . LYS A 1 93 ? 2.062 -0.974 3.367 1.00 54.72 93 LYS A C 1
ATOM 748 O O . LYS A 1 93 ? 1.373 -0.664 2.398 1.00 54.72 93 LYS A O 1
ATOM 753 N N . SER A 1 94 ? 2.902 -2.010 3.327 1.00 63.41 94 SER A N 1
ATOM 754 C CA . SER A 1 94 ? 3.131 -2.877 2.162 1.00 63.41 94 SER A CA 1
ATOM 755 C C . SER A 1 94 ? 3.740 -4.220 2.584 1.00 63.41 94 SER A C 1
ATOM 757 O O . SER A 1 94 ? 4.472 -4.299 3.570 1.00 63.41 94 SER A O 1
ATOM 759 N N . VAL A 1 95 ? 3.472 -5.255 1.782 1.00 70.19 95 VAL A N 1
ATOM 760 C CA . VAL A 1 95 ? 3.993 -6.626 1.917 1.00 70.19 95 VAL A CA 1
ATOM 761 C C . VAL A 1 95 ? 5.519 -6.700 1.766 1.00 70.19 95 VAL A C 1
ATOM 763 O O . VAL A 1 95 ? 6.151 -7.605 2.310 1.00 70.19 95 VAL A O 1
ATOM 766 N N . LEU A 1 96 ? 6.125 -5.777 1.014 1.00 81.88 96 LEU A N 1
ATOM 767 C CA . LEU A 1 96 ? 7.565 -5.773 0.759 1.00 81.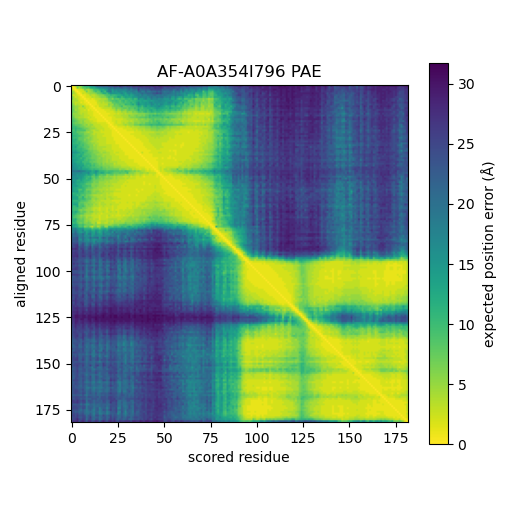88 96 LEU A CA 1
ATOM 768 C C . LEU A 1 96 ? 8.294 -4.851 1.738 1.00 81.88 96 LEU A C 1
ATOM 770 O O . LEU A 1 96 ? 7.873 -3.724 2.002 1.00 81.88 96 LEU A O 1
ATOM 774 N N . SER A 1 97 ? 9.442 -5.308 2.247 1.00 84.56 97 SER A N 1
ATOM 775 C CA . SER A 1 97 ? 10.366 -4.413 2.944 1.00 84.56 97 SER A CA 1
ATOM 776 C C . SER A 1 97 ? 10.992 -3.408 1.968 1.00 84.56 97 SER A C 1
ATOM 778 O O . SER A 1 97 ? 10.978 -3.609 0.753 1.00 84.56 97 SER A O 1
ATOM 780 N N . LEU A 1 98 ? 11.607 -2.336 2.485 1.00 87.94 98 LEU A N 1
ATOM 781 C CA . LEU A 1 98 ? 12.385 -1.416 1.645 1.00 87.94 98 LEU A CA 1
ATOM 782 C C . LEU A 1 98 ? 13.490 -2.145 0.871 1.00 87.94 98 LEU A C 1
ATOM 784 O O . LEU A 1 98 ? 13.726 -1.831 -0.293 1.00 87.94 98 LEU A O 1
ATOM 788 N N . GLU A 1 99 ? 14.146 -3.121 1.497 1.00 92.56 99 GLU A N 1
ATOM 789 C CA . GLU A 1 99 ? 15.196 -3.912 0.856 1.00 92.56 99 GLU A CA 1
ATOM 790 C C . GLU A 1 99 ? 14.623 -4.765 -0.285 1.00 92.56 99 GLU A C 1
ATOM 792 O O . GLU A 1 99 ? 15.153 -4.729 -1.398 1.00 92.56 99 GLU A O 1
ATOM 797 N N . ASP A 1 100 ? 13.489 -5.434 -0.052 1.00 91.88 100 ASP A N 1
ATOM 798 C CA . ASP A 1 100 ? 12.819 -6.248 -1.073 1.00 91.88 100 ASP A CA 1
ATOM 799 C C . ASP A 1 100 ? 12.320 -5.388 -2.238 1.00 91.88 100 ASP A C 1
ATOM 801 O O . ASP A 1 100 ? 12.587 -5.697 -3.398 1.00 91.88 100 ASP A O 1
ATOM 805 N N . MET A 1 101 ? 11.652 -4.266 -1.950 1.00 93.75 101 MET A N 1
ATOM 806 C CA . MET A 1 101 ? 11.178 -3.345 -2.983 1.00 93.75 101 MET A CA 1
ATOM 807 C C . MET A 1 101 ? 12.351 -2.754 -3.777 1.00 93.75 101 MET A C 1
ATOM 809 O O . MET A 1 101 ? 12.292 -2.678 -5.001 1.00 93.75 101 MET A O 1
ATOM 813 N N . THR A 1 102 ? 13.460 -2.404 -3.119 1.00 96.06 102 THR A N 1
ATOM 814 C CA . THR A 1 102 ? 14.676 -1.923 -3.799 1.00 96.06 102 THR A CA 1
ATOM 815 C C . THR A 1 102 ? 15.249 -2.982 -4.742 1.00 96.06 102 THR A C 1
ATOM 817 O O . THR A 1 102 ? 15.663 -2.662 -5.863 1.00 96.06 102 THR A O 1
ATOM 820 N N . ALA A 1 103 ? 15.258 -4.249 -4.318 1.00 96.00 103 ALA A N 1
ATOM 821 C CA . ALA A 1 103 ? 15.680 -5.359 -5.161 1.00 96.00 103 ALA A CA 1
ATOM 822 C C . ALA A 1 103 ? 14.745 -5.527 -6.367 1.00 96.00 103 ALA A C 1
ATOM 824 O O . ALA A 1 103 ? 15.233 -5.653 -7.490 1.00 96.00 103 ALA A O 1
ATOM 825 N N . MET A 1 104 ? 13.426 -5.444 -6.168 1.00 94.56 104 MET A N 1
ATOM 826 C CA . MET A 1 104 ? 12.443 -5.524 -7.254 1.00 94.56 104 MET A CA 1
ATOM 827 C C . MET A 1 104 ? 12.608 -4.394 -8.273 1.00 94.56 104 MET A C 1
ATOM 829 O O . MET A 1 104 ? 12.667 -4.663 -9.473 1.00 94.56 104 MET A O 1
ATOM 833 N N . VAL A 1 105 ? 12.789 -3.152 -7.817 1.00 95.19 105 VAL A N 1
ATOM 834 C CA . VAL A 1 105 ? 13.071 -2.004 -8.698 1.00 95.19 105 VAL A CA 1
ATOM 835 C C . VAL A 1 105 ? 14.374 -2.218 -9.480 1.00 95.19 105 VAL A C 1
ATOM 837 O O . VAL A 1 105 ? 14.430 -1.978 -10.683 1.00 95.19 105 VAL A O 1
ATOM 840 N N . SER A 1 106 ? 15.417 -2.751 -8.839 1.00 95.38 106 SER A N 1
ATOM 841 C CA . SER A 1 106 ? 16.693 -3.051 -9.513 1.00 95.38 106 SER A CA 1
ATOM 842 C C . SER A 1 106 ? 16.566 -4.160 -10.569 1.00 95.38 106 SER A C 1
ATOM 844 O O . SER A 1 106 ? 17.221 -4.114 -11.617 1.00 95.38 106 SER A O 1
ATOM 846 N N . VAL A 1 107 ? 15.730 -5.172 -10.312 1.00 93.12 107 VAL A N 1
ATOM 847 C CA . VAL A 1 107 ? 15.409 -6.216 -11.295 1.00 93.12 107 VAL A CA 1
ATOM 848 C C . VAL A 1 107 ? 14.635 -5.611 -12.463 1.00 93.12 107 VAL A C 1
ATOM 850 O O . VAL A 1 107 ? 15.004 -5.870 -13.607 1.00 93.12 107 VAL A O 1
ATOM 853 N N . TYR A 1 108 ? 13.638 -4.764 -12.195 1.00 91.31 108 TYR A N 1
ATOM 854 C CA . TYR A 1 108 ? 12.898 -4.038 -13.228 1.00 91.31 108 TYR A CA 1
ATOM 855 C C . TYR A 1 108 ? 13.842 -3.227 -14.131 1.00 91.31 108 TYR A C 1
ATOM 857 O O . TYR A 1 108 ? 13.809 -3.390 -15.351 1.00 91.31 108 TYR A O 1
ATOM 865 N N . ASP A 1 109 ? 14.770 -2.453 -13.560 1.00 92.12 109 ASP A N 1
ATOM 866 C CA . ASP A 1 109 ? 15.766 -1.697 -14.334 1.00 92.12 109 ASP A CA 1
ATOM 867 C C . ASP A 1 109 ? 16.621 -2.607 -15.222 1.00 92.12 109 ASP A C 1
ATOM 869 O O . ASP A 1 109 ? 16.864 -2.319 -16.397 1.00 92.12 109 ASP A O 1
ATOM 873 N N . SER A 1 110 ? 17.070 -3.734 -14.666 1.00 91.31 110 SER A N 1
ATOM 874 C CA . SER A 1 110 ? 17.884 -4.714 -15.389 1.00 91.31 110 SER A CA 1
ATOM 875 C C . SER A 1 110 ? 17.120 -5.317 -16.569 1.00 91.31 110 SER A C 1
ATOM 877 O O . SER A 1 110 ? 17.691 -5.503 -17.646 1.00 91.31 110 SER A O 1
ATOM 879 N N . VAL A 1 111 ? 15.822 -5.578 -16.392 1.00 86.50 111 VAL A N 1
ATOM 880 C CA . VAL A 1 111 ? 14.921 -6.042 -17.455 1.00 86.50 111 VAL A CA 1
ATOM 881 C C . VAL A 1 111 ? 14.759 -4.967 -18.528 1.00 86.50 111 VAL A C 1
ATOM 883 O O . VAL A 1 111 ? 14.849 -5.290 -19.711 1.00 86.50 111 VAL A O 1
ATOM 886 N N . GLN A 1 112 ? 14.599 -3.694 -18.156 1.00 85.62 112 GLN A N 1
ATOM 887 C CA . GLN A 1 112 ? 14.495 -2.593 -19.122 1.00 85.62 112 GLN A CA 1
ATOM 888 C C . GLN A 1 112 ? 15.776 -2.419 -19.946 1.00 85.62 112 GLN A C 1
ATOM 890 O O . GLN A 1 112 ? 15.713 -2.231 -21.163 1.00 85.62 112 GLN A O 1
ATOM 895 N N . VAL A 1 113 ? 16.947 -2.540 -19.316 1.00 89.06 113 VAL A N 1
ATOM 896 C CA . VAL A 1 113 ? 18.241 -2.514 -20.017 1.00 89.06 113 VAL A CA 1
ATOM 897 C C . VAL A 1 113 ? 18.375 -3.706 -20.962 1.00 89.06 113 VAL A C 1
ATOM 899 O O . VAL A 1 113 ? 18.797 -3.543 -22.108 1.00 89.06 113 VAL A O 1
ATOM 902 N N . LEU A 1 114 ? 17.996 -4.906 -20.513 1.00 85.44 114 LEU A N 1
ATOM 903 C CA . LEU A 1 114 ? 18.003 -6.101 -21.354 1.00 85.44 114 LEU A CA 1
ATOM 904 C C . LEU A 1 114 ? 17.063 -5.939 -22.556 1.00 85.44 114 LEU A C 1
ATOM 906 O O . LEU A 1 114 ? 17.437 -6.268 -23.681 1.00 85.44 114 LEU A O 1
ATOM 910 N N . LYS A 1 115 ? 15.871 -5.386 -22.331 1.00 79.88 115 LYS A N 1
ATOM 911 C CA . LYS A 1 115 ? 14.874 -5.103 -23.364 1.00 79.88 115 LYS A CA 1
ATOM 912 C C . LYS A 1 115 ? 15.414 -4.135 -24.409 1.00 79.88 115 LYS A C 1
ATOM 914 O O . LYS A 1 115 ? 15.368 -4.435 -25.598 1.00 79.88 115 LYS A O 1
ATOM 919 N N . GLU A 1 116 ? 15.997 -3.022 -23.975 1.00 85.38 116 GLU A N 1
ATOM 920 C CA . GLU A 1 116 ? 16.628 -2.048 -24.865 1.00 85.38 116 GLU A CA 1
ATOM 921 C C . GLU A 1 116 ? 17.770 -2.677 -25.678 1.00 85.38 116 GLU A C 1
ATOM 923 O O . GLU A 1 116 ? 17.867 -2.449 -26.882 1.00 85.38 116 GLU A O 1
ATOM 928 N N . ALA A 1 117 ? 18.590 -3.529 -25.059 1.00 86.06 117 ALA A N 1
ATOM 929 C CA . ALA A 1 117 ? 19.673 -4.227 -25.747 1.00 86.06 117 ALA A CA 1
ATOM 930 C C . ALA A 1 117 ? 19.176 -5.244 -26.792 1.00 86.06 117 ALA A C 1
ATOM 932 O O . ALA A 1 117 ? 19.827 -5.427 -27.822 1.00 86.06 117 ALA A O 1
ATOM 933 N N . MET A 1 118 ? 18.051 -5.918 -26.534 1.00 82.19 118 MET A N 1
ATOM 934 C CA . MET A 1 118 ? 17.507 -6.956 -27.416 1.00 82.19 118 MET A CA 1
ATOM 935 C C . MET A 1 118 ? 16.611 -6.402 -28.528 1.00 82.19 118 MET A C 1
ATOM 937 O O . MET A 1 118 ? 16.664 -6.906 -29.649 1.00 82.19 118 MET A O 1
ATOM 941 N N . LEU A 1 119 ? 15.790 -5.395 -28.224 1.00 78.81 119 LEU A N 1
ATOM 942 C CA . LEU A 1 119 ? 14.751 -4.872 -29.118 1.00 78.81 119 LEU A CA 1
ATOM 943 C C . LEU A 1 119 ? 15.067 -3.477 -29.670 1.00 78.81 119 LEU A C 1
ATOM 945 O O . LEU A 1 119 ? 14.436 -3.021 -30.616 1.00 78.81 119 LEU A O 1
ATOM 949 N N . GLY A 1 120 ? 16.051 -2.778 -29.103 1.00 79.12 120 GLY A N 1
ATOM 950 C CA . GLY A 1 120 ? 16.389 -1.410 -29.494 1.00 79.12 120 GLY A CA 1
ATOM 951 C C . GLY A 1 120 ? 15.435 -0.345 -28.944 1.00 79.12 120 GLY A C 1
ATOM 952 O O . GLY A 1 120 ? 15.640 0.839 -29.213 1.00 79.12 120 GLY A O 1
ATOM 953 N N . SER A 1 121 ? 14.411 -0.723 -28.169 1.00 72.44 121 SER A N 1
ATOM 954 C CA . SER A 1 121 ? 13.522 0.222 -27.492 1.00 72.44 121 SER A CA 1
ATOM 955 C C . SER A 1 121 ? 12.985 -0.318 -26.161 1.00 72.44 121 SER A C 1
ATOM 957 O O . SER A 1 121 ? 12.793 -1.518 -25.983 1.00 72.44 121 SER A O 1
ATOM 959 N N . ARG A 1 122 ? 12.714 0.591 -25.212 1.00 68.50 122 ARG A N 1
ATOM 960 C CA . ARG A 1 122 ? 12.061 0.266 -23.926 1.00 68.50 122 ARG A CA 1
ATOM 9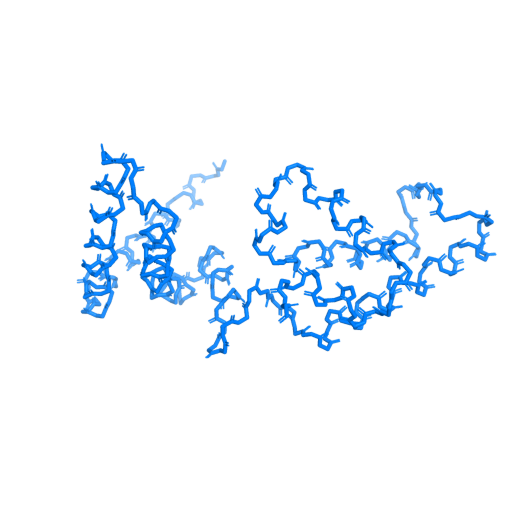61 C C . ARG A 1 122 ? 10.533 0.209 -24.016 1.00 68.50 122 ARG A C 1
ATOM 963 O O . ARG A 1 122 ? 9.887 -0.430 -23.195 1.00 68.50 122 ARG A O 1
ATOM 970 N N . LYS A 1 123 ? 9.949 0.867 -25.023 1.00 61.19 123 LYS A N 1
ATOM 971 C CA . LYS A 1 123 ? 8.499 1.116 -25.139 1.00 61.19 123 LYS A CA 1
ATOM 972 C C . LYS A 1 123 ? 7.732 0.078 -25.954 1.00 61.19 123 LYS A C 1
ATOM 974 O O . LYS A 1 123 ? 6.517 0.191 -26.075 1.00 61.19 123 LYS A O 1
ATOM 979 N N . GLU A 1 124 ? 8.409 -0.904 -26.538 1.00 58.44 124 GLU A N 1
ATOM 980 C CA . GLU A 1 124 ? 7.716 -1.987 -27.234 1.00 58.44 124 GLU A CA 1
ATOM 981 C C . GLU A 1 124 ? 6.957 -2.852 -26.225 1.00 58.44 124 GLU A C 1
ATOM 983 O O . GLU A 1 124 ? 7.561 -3.499 -25.375 1.00 58.44 124 GLU A O 1
ATOM 988 N N . TYR A 1 125 ? 5.626 -2.814 -26.274 1.00 51.75 125 TYR A N 1
ATOM 989 C CA . TYR A 1 125 ? 4.778 -3.751 -25.539 1.00 51.75 125 TYR A CA 1
ATOM 99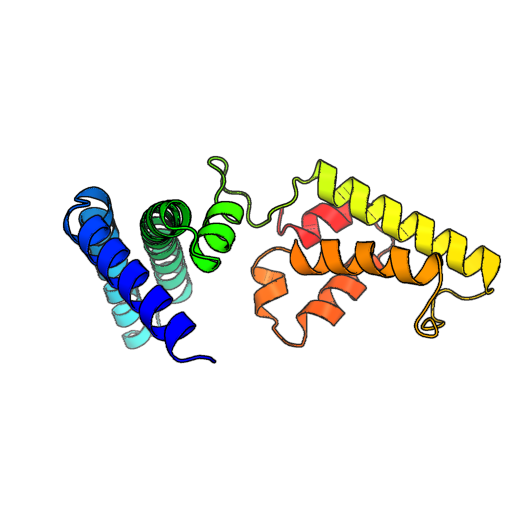0 C C . TYR A 1 125 ? 5.009 -5.158 -26.102 1.00 51.75 125 TYR A C 1
ATOM 992 O O . TYR A 1 125 ? 5.020 -5.337 -27.322 1.00 51.75 125 TYR A O 1
ATOM 1000 N N . TRP A 1 126 ? 5.245 -6.137 -25.227 1.00 58.28 126 TRP A N 1
ATOM 1001 C CA . TRP A 1 126 ? 5.475 -7.520 -25.634 1.00 58.28 126 TRP A CA 1
ATOM 1002 C C . TRP A 1 126 ? 4.212 -8.108 -26.273 1.00 58.28 126 TRP A C 1
ATOM 1004 O O . TRP A 1 126 ? 3.099 -7.879 -25.803 1.00 58.28 126 TRP A O 1
ATOM 1014 N N . GLU A 1 127 ? 4.384 -8.902 -27.331 1.00 53.34 127 GLU A N 1
ATOM 1015 C CA . GLU A 1 127 ? 3.384 -9.910 -27.683 1.00 53.34 127 GLU A CA 1
ATOM 1016 C C . GLU A 1 127 ? 3.320 -10.942 -26.544 1.00 53.34 127 GLU A C 1
ATOM 1018 O O . GLU A 1 127 ? 4.351 -11.307 -25.979 1.00 53.34 127 GLU A O 1
ATOM 1023 N N . GLU A 1 128 ? 2.112 -11.392 -26.201 1.00 51.38 128 GLU A N 1
ATOM 1024 C CA . GLU A 1 128 ? 1.812 -12.331 -25.113 1.00 51.38 128 GLU A CA 1
ATOM 1025 C C . GLU A 1 128 ? 2.637 -13.639 -25.223 1.00 51.38 128 GLU A C 1
ATOM 1027 O O . GLU A 1 128 ? 2.203 -14.621 -25.827 1.00 51.38 128 GLU A O 1
ATOM 1032 N N . GLY A 1 129 ? 3.846 -13.690 -24.647 1.00 63.06 129 GLY A N 1
ATOM 1033 C CA . GLY A 1 129 ? 4.598 -14.940 -24.488 1.00 63.06 129 GLY A CA 1
ATOM 1034 C C . GLY A 1 129 ? 6.125 -14.839 -24.384 1.00 63.06 129 GLY A C 1
ATOM 1035 O O . GLY A 1 129 ? 6.766 -13.882 -24.805 1.00 63.06 129 GLY A O 1
ATOM 1036 N N . GLY A 1 130 ? 6.737 -15.904 -23.848 1.00 70.06 130 GLY A N 1
ATOM 1037 C CA . GLY A 1 130 ? 8.194 -16.093 -23.789 1.00 70.06 130 GLY A CA 1
ATOM 1038 C C . GLY A 1 130 ? 8.849 -15.692 -22.461 1.00 70.06 130 GLY A C 1
ATOM 1039 O O . GLY A 1 130 ? 8.182 -15.320 -21.503 1.00 70.06 130 GLY A O 1
ATOM 1040 N N . VAL A 1 131 ? 10.184 -15.790 -22.395 1.00 70.88 131 VAL A N 1
ATOM 1041 C CA . VAL A 1 131 ? 10.981 -15.493 -21.178 1.00 70.88 131 VAL A CA 1
ATOM 1042 C C . VAL A 1 131 ? 10.816 -14.040 -20.727 1.00 70.88 131 VAL A C 1
ATOM 1044 O O . VAL A 1 131 ? 10.941 -13.749 -19.545 1.00 70.88 131 VAL A O 1
ATOM 1047 N N . LEU A 1 132 ? 10.518 -13.135 -21.660 1.00 70.75 132 LEU A N 1
ATOM 1048 C CA . LEU A 1 132 ? 10.434 -11.705 -21.386 1.00 70.75 132 LEU A CA 1
ATOM 1049 C C . LEU A 1 132 ? 9.063 -11.297 -20.823 1.00 70.75 132 LEU A C 1
ATOM 1051 O O . LEU A 1 132 ? 9.025 -10.455 -19.938 1.00 70.75 132 LEU A O 1
ATOM 1055 N N . ALA A 1 133 ? 7.988 -12.005 -21.189 1.00 73.44 133 ALA A N 1
ATOM 1056 C CA . ALA A 1 133 ? 6.683 -11.889 -20.529 1.00 73.44 133 ALA A CA 1
ATOM 1057 C C . ALA A 1 133 ? 6.719 -12.365 -19.063 1.00 73.44 133 ALA A C 1
ATOM 1059 O O . ALA A 1 133 ? 5.988 -11.862 -18.221 1.00 73.44 133 ALA A O 1
ATOM 1060 N N . VAL A 1 134 ? 7.609 -13.308 -18.719 1.00 75.94 134 VAL A N 1
ATOM 1061 C CA . VAL A 1 134 ? 7.831 -13.697 -17.313 1.00 75.94 134 VAL A CA 1
ATOM 1062 C C . VAL A 1 134 ? 8.433 -12.541 -16.510 1.00 75.94 134 VAL A C 1
ATOM 1064 O O . VAL A 1 134 ? 8.241 -12.487 -15.305 1.00 75.94 134 VAL A O 1
ATOM 1067 N N . PHE A 1 135 ? 9.133 -11.597 -17.143 1.00 77.69 135 PHE A N 1
ATOM 1068 C CA . PHE A 1 135 ? 9.634 -10.423 -16.432 1.00 77.69 135 PHE A CA 1
ATOM 1069 C C . PHE A 1 135 ? 8.572 -9.348 -16.206 1.00 77.69 135 PHE A C 1
ATOM 1071 O O . PHE A 1 135 ? 8.747 -8.554 -15.286 1.00 77.69 135 PHE A O 1
ATOM 1078 N N . ASP A 1 136 ? 7.458 -9.355 -16.944 1.00 77.06 136 ASP A N 1
ATOM 1079 C CA . ASP A 1 136 ? 6.322 -8.479 -16.630 1.00 77.06 136 ASP A CA 1
ATOM 1080 C C . ASP A 1 136 ? 5.729 -8.833 -15.255 1.00 77.06 136 ASP A C 1
ATOM 1082 O O . ASP A 1 136 ? 5.288 -7.948 -14.529 1.00 77.06 136 ASP A O 1
ATOM 1086 N N . SER A 1 137 ? 5.889 -10.081 -14.789 1.00 83.81 137 SER A N 1
ATOM 1087 C CA . SER A 1 137 ? 5.492 -10.453 -13.426 1.00 83.81 137 SER A CA 1
ATOM 1088 C C . SER A 1 137 ? 6.267 -9.699 -12.337 1.00 83.81 137 SER A C 1
ATOM 1090 O O . SER A 1 137 ? 5.828 -9.661 -11.193 1.00 83.81 137 SER A O 1
ATOM 1092 N N . VAL A 1 138 ? 7.442 -9.130 -12.641 1.00 87.88 138 VAL A N 1
ATOM 1093 C CA . VAL A 1 138 ? 8.172 -8.259 -11.700 1.00 87.88 138 VAL A CA 1
ATOM 1094 C C . VAL A 1 138 ? 7.416 -6.952 -11.512 1.00 87.88 138 VAL A C 1
ATOM 1096 O O . VAL A 1 138 ? 7.284 -6.499 -10.377 1.00 87.88 138 VAL A O 1
ATOM 1099 N N . TYR A 1 139 ? 6.907 -6.375 -12.604 1.00 87.94 139 TYR A N 1
ATOM 1100 C CA . TYR A 1 139 ? 6.050 -5.197 -12.543 1.00 87.94 139 TYR A CA 1
ATOM 1101 C C . TYR A 1 139 ? 4.778 -5.515 -11.756 1.00 87.94 139 TYR A C 1
ATOM 1103 O O . TYR A 1 139 ? 4.473 -4.791 -10.813 1.00 87.94 139 TYR A O 1
ATOM 1111 N N . ASP A 1 140 ? 4.124 -6.645 -12.045 1.00 87.38 140 ASP A N 1
ATOM 1112 C CA . ASP A 1 140 ? 2.920 -7.061 -11.320 1.00 87.38 140 ASP A CA 1
ATOM 1113 C C . ASP A 1 140 ? 3.188 -7.169 -9.812 1.00 87.38 140 ASP A C 1
ATOM 1115 O O . ASP A 1 140 ? 2.407 -6.684 -9.000 1.00 87.38 140 ASP A O 1
ATOM 1119 N N . ILE A 1 141 ? 4.305 -7.780 -9.400 1.00 88.69 141 ILE A N 1
ATOM 1120 C CA . ILE A 1 141 ? 4.651 -7.888 -7.974 1.00 88.69 141 ILE A CA 1
ATOM 1121 C C . ILE A 1 141 ? 4.830 -6.502 -7.344 1.00 88.69 141 ILE A C 1
ATOM 1123 O O . ILE A 1 141 ? 4.370 -6.286 -6.225 1.00 88.69 141 ILE A O 1
ATOM 1127 N N . VAL A 1 142 ? 5.489 -5.571 -8.039 1.00 89.56 142 VAL A N 1
ATOM 1128 C CA . VAL A 1 142 ? 5.662 -4.197 -7.550 1.00 89.56 142 VAL A CA 1
ATOM 1129 C C . VAL A 1 142 ? 4.314 -3.495 -7.430 1.00 89.56 142 VAL A C 1
ATOM 1131 O O . VAL A 1 142 ? 4.039 -2.910 -6.387 1.00 89.56 142 VAL A O 1
ATOM 1134 N N . GLU A 1 143 ? 3.470 -3.585 -8.457 1.00 87.38 143 GLU A N 1
ATOM 1135 C CA . GLU A 1 143 ? 2.146 -2.964 -8.502 1.00 87.38 143 GLU A CA 1
ATOM 1136 C C . GLU A 1 143 ? 1.247 -3.446 -7.358 1.00 87.38 143 GLU A C 1
ATOM 1138 O O . GLU A 1 143 ? 0.615 -2.635 -6.687 1.00 87.38 143 GLU A O 1
ATOM 1143 N N . HIS A 1 144 ? 1.245 -4.748 -7.064 1.00 83.19 144 HIS A N 1
ATOM 1144 C CA . HIS A 1 144 ? 0.467 -5.302 -5.951 1.00 83.19 144 HIS A CA 1
ATOM 1145 C C . HIS A 1 144 ? 1.062 -4.994 -4.570 1.00 83.19 144 HIS A C 1
ATOM 1147 O O . HIS A 1 144 ? 0.377 -5.152 -3.561 1.00 83.19 144 HIS A O 1
ATOM 1153 N N . ALA A 1 145 ? 2.329 -4.584 -4.504 1.00 83.75 145 ALA A N 1
ATOM 1154 C CA . ALA A 1 145 ? 3.037 -4.309 -3.260 1.00 83.75 145 ALA A CA 1
ATOM 1155 C C . ALA A 1 145 ? 3.221 -2.811 -2.982 1.00 83.75 145 ALA A C 1
ATOM 1157 O O . ALA A 1 145 ? 3.978 -2.448 -2.081 1.00 83.75 145 ALA A O 1
ATOM 1158 N N . VAL A 1 146 ? 2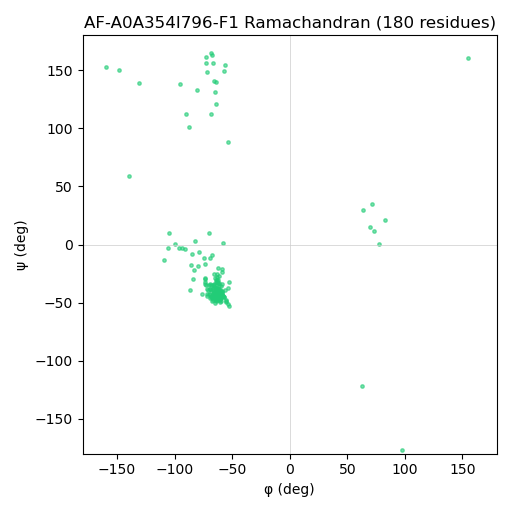.586 -1.913 -3.731 1.00 82.69 146 VAL A N 1
ATOM 1159 C CA . VAL A 1 146 ? 2.672 -0.478 -3.435 1.00 82.69 146 VAL A CA 1
ATOM 1160 C C . VAL A 1 146 ? 1.878 -0.103 -2.190 1.00 82.69 146 VAL A C 1
ATOM 1162 O O . VAL A 1 146 ? 1.005 -0.834 -1.731 1.00 82.69 146 VAL A O 1
ATOM 1165 N N . CYS A 1 147 ? 2.190 1.057 -1.620 1.00 77.81 147 CYS A N 1
ATOM 1166 C CA . CYS A 1 147 ? 1.466 1.562 -0.468 1.00 77.81 147 CYS A CA 1
ATOM 1167 C C . CYS A 1 147 ? 0.014 1.914 -0.812 1.00 77.81 147 CYS A C 1
ATOM 1169 O O . CYS A 1 147 ? -0.322 2.277 -1.945 1.00 77.81 147 CYS A O 1
ATOM 1171 N N . ALA A 1 148 ? -0.833 1.897 0.217 1.00 68.19 148 ALA A N 1
ATOM 1172 C CA . ALA A 1 148 ? -2.252 2.213 0.097 1.00 68.19 148 ALA A CA 1
ATOM 1173 C C . ALA A 1 148 ? -2.528 3.567 -0.586 1.00 68.19 148 ALA A C 1
ATOM 1175 O O . ALA A 1 148 ? -3.512 3.694 -1.303 1.00 68.19 148 ALA A O 1
ATOM 1176 N N . GLU A 1 149 ? -1.661 4.574 -0.421 1.00 67.75 149 GLU A N 1
ATOM 1177 C CA . GLU A 1 149 ? -1.830 5.885 -1.072 1.00 67.75 149 GLU A CA 1
ATOM 1178 C C . GLU A 1 149 ? -1.798 5.790 -2.601 1.00 67.75 149 GLU A C 1
ATOM 1180 O O . GLU A 1 149 ? -2.571 6.474 -3.267 1.00 67.75 149 GLU A O 1
ATOM 1185 N N . ILE A 1 150 ? -0.930 4.938 -3.155 1.00 74.50 150 ILE A N 1
ATOM 1186 C CA . ILE A 1 150 ? -0.862 4.694 -4.599 1.00 74.50 150 ILE A CA 1
ATOM 1187 C C . ILE A 1 150 ? -2.019 3.791 -5.023 1.00 74.50 150 ILE A C 1
ATOM 1189 O O . ILE A 1 150 ? -2.669 4.066 -6.025 1.00 74.50 150 ILE A O 1
ATOM 1193 N N . TRP A 1 151 ? -2.320 2.751 -4.244 1.00 67.81 151 TRP A N 1
ATOM 1194 C CA . TRP A 1 151 ? -3.389 1.804 -4.564 1.00 67.81 151 TRP A CA 1
ATOM 1195 C C . TRP A 1 151 ? -4.784 2.458 -4.600 1.00 67.81 151 TRP A C 1
ATOM 1197 O O . TRP A 1 151 ? -5.596 2.174 -5.479 1.00 67.81 151 TRP A O 1
ATOM 1207 N N . LEU A 1 152 ? -5.049 3.409 -3.697 1.00 65.88 152 LEU A N 1
ATOM 1208 C CA . LEU A 1 152 ? -6.313 4.156 -3.614 1.00 65.88 152 LEU A CA 1
ATOM 1209 C C . LEU A 1 152 ? -6.565 5.102 -4.797 1.00 65.88 152 LEU A C 1
ATOM 1211 O O . LEU A 1 152 ? -7.672 5.628 -4.921 1.00 65.88 152 LEU A O 1
ATOM 1215 N N . LEU A 1 153 ? -5.581 5.301 -5.678 1.00 70.25 153 LEU A N 1
ATOM 1216 C CA . LEU A 1 153 ? -5.780 5.995 -6.951 1.00 70.25 153 LEU A CA 1
ATOM 1217 C C . LEU A 1 153 ? -6.647 5.182 -7.932 1.00 70.25 153 LEU A C 1
ATOM 1219 O O . LEU A 1 153 ? -7.104 5.725 -8.937 1.00 70.25 153 LEU A O 1
ATOM 1223 N N . GLY A 1 154 ? -6.914 3.902 -7.644 1.00 72.94 154 GLY A N 1
ATOM 1224 C CA . GLY A 1 154 ? -7.763 3.048 -8.472 1.00 72.94 154 GLY A CA 1
ATOM 1225 C C . GLY A 1 154 ? -7.163 2.861 -9.862 1.00 72.94 154 GLY A C 1
ATOM 1226 O O . GLY A 1 154 ? -6.023 2.424 -9.986 1.00 72.94 154 GLY A O 1
ATOM 1227 N N . ASP A 1 155 ? -7.909 3.230 -10.904 1.00 79.38 155 ASP A N 1
ATOM 1228 C CA . ASP A 1 155 ? -7.469 3.092 -12.301 1.00 79.38 155 ASP A CA 1
ATOM 1229 C C . ASP A 1 155 ? -6.166 3.867 -12.604 1.00 79.38 155 ASP A C 1
ATOM 1231 O O . ASP A 1 155 ? -5.427 3.502 -13.515 1.00 79.38 155 ASP A O 1
ATOM 1235 N N . GLU A 1 156 ? -5.846 4.910 -11.827 1.00 84.69 156 GLU A N 1
ATOM 1236 C CA . GLU A 1 156 ? -4.619 5.709 -11.980 1.00 84.69 156 GLU A CA 1
ATOM 1237 C C . GLU A 1 156 ? -3.401 5.104 -11.251 1.00 84.69 156 GLU A C 1
ATOM 1239 O O . GLU A 1 156 ? -2.273 5.575 -11.426 1.00 84.69 156 GLU A O 1
ATOM 1244 N N . ALA A 1 157 ? -3.591 4.053 -10.442 1.00 79.69 157 ALA A N 1
ATOM 1245 C CA . ALA A 1 157 ? -2.511 3.439 -9.670 1.00 79.69 157 ALA A CA 1
ATOM 1246 C C . ALA A 1 157 ? -1.405 2.891 -10.586 1.00 79.69 157 ALA A C 1
ATOM 1248 O O . ALA A 1 157 ? -0.234 3.207 -10.383 1.00 79.69 157 ALA A O 1
ATOM 1249 N N . ALA A 1 158 ? -1.770 2.158 -11.642 1.00 84.62 158 ALA A N 1
ATOM 1250 C CA . ALA A 1 158 ? -0.824 1.583 -12.601 1.00 84.62 158 ALA A CA 1
ATOM 1251 C C . ALA A 1 158 ? 0.047 2.657 -13.283 1.00 84.62 158 ALA A C 1
ATOM 1253 O O . ALA A 1 158 ? 1.271 2.526 -13.390 1.00 84.62 158 ALA A O 1
ATOM 1254 N N . GLU A 1 159 ? -0.569 3.767 -13.703 1.00 89.00 159 GLU A N 1
ATOM 1255 C CA . GLU A 1 159 ? 0.156 4.895 -14.297 1.00 89.00 159 GLU A CA 1
ATOM 1256 C C . GLU A 1 159 ? 1.130 5.514 -13.293 1.00 89.00 159 GLU A C 1
ATOM 1258 O O . GLU A 1 159 ? 2.281 5.798 -13.635 1.00 89.00 159 GLU A O 1
ATOM 1263 N N . ARG A 1 160 ? 0.704 5.662 -12.033 1.00 90.81 160 ARG A N 1
ATOM 1264 C CA . ARG A 1 160 ? 1.548 6.205 -10.970 1.00 90.81 160 ARG A CA 1
ATOM 1265 C C . ARG A 1 160 ? 2.734 5.298 -10.644 1.00 90.81 160 ARG A C 1
ATOM 1267 O O . ARG A 1 160 ? 3.839 5.806 -10.448 1.00 90.81 160 ARG A O 1
ATOM 1274 N N . VAL A 1 161 ? 2.531 3.981 -10.601 1.00 91.94 161 VAL A N 1
ATOM 1275 C CA . VAL A 1 161 ? 3.609 3.000 -10.398 1.00 91.94 161 VAL A CA 1
ATOM 1276 C C . VAL A 1 161 ? 4.627 3.092 -11.526 1.00 91.94 161 VAL A C 1
ATOM 1278 O O . VAL A 1 161 ? 5.822 3.217 -11.260 1.00 91.94 161 VAL A O 1
ATOM 1281 N N . THR A 1 162 ? 4.155 3.123 -12.773 1.00 91.81 162 THR A N 1
ATOM 1282 C CA . THR A 1 162 ? 5.018 3.266 -13.952 1.00 91.81 162 THR A CA 1
ATOM 1283 C C . THR A 1 162 ? 5.807 4.576 -13.908 1.00 91.81 162 THR A C 1
ATOM 1285 O O . THR A 1 162 ? 7.019 4.574 -14.111 1.00 91.81 162 THR A O 1
ATOM 1288 N N . GLU A 1 163 ? 5.156 5.693 -13.564 1.00 93.44 163 GLU A N 1
ATOM 1289 C CA . GLU A 1 163 ? 5.814 6.997 -13.433 1.00 93.44 163 GLU A CA 1
ATOM 1290 C C . GLU A 1 163 ? 6.931 6.976 -12.387 1.00 93.44 163 GLU A C 1
ATOM 1292 O O . GLU A 1 163 ? 7.969 7.594 -12.605 1.00 93.44 163 GLU A O 1
ATOM 1297 N N . ILE A 1 164 ? 6.732 6.297 -11.251 1.00 94.75 164 ILE A N 1
ATOM 1298 C CA . ILE A 1 164 ? 7.753 6.179 -10.202 1.00 94.75 164 ILE A CA 1
ATOM 1299 C C . ILE A 1 164 ? 8.888 5.253 -10.647 1.00 94.75 164 ILE A C 1
ATOM 1301 O O . ILE A 1 164 ? 10.054 5.576 -10.422 1.00 94.75 164 ILE A O 1
ATOM 1305 N N . LEU A 1 165 ? 8.571 4.126 -11.285 1.00 93.00 165 LEU A N 1
ATOM 1306 C CA . LEU A 1 165 ? 9.571 3.171 -11.756 1.00 93.00 165 LEU A CA 1
ATOM 1307 C C . LEU A 1 165 ? 10.480 3.764 -12.835 1.00 93.00 165 LEU A C 1
ATOM 1309 O O . LEU A 1 165 ? 11.682 3.513 -12.808 1.00 93.00 165 LEU A O 1
ATOM 1313 N N . ASP A 1 166 ? 9.949 4.596 -13.727 1.00 91.06 166 ASP A N 1
ATOM 1314 C CA . ASP A 1 166 ? 10.703 5.171 -14.846 1.00 91.06 166 ASP A CA 1
ATOM 1315 C C . ASP A 1 166 ? 11.546 6.406 -14.473 1.00 91.06 166 ASP A C 1
ATOM 1317 O O . ASP A 1 166 ? 12.187 7.009 -15.342 1.00 91.06 166 ASP A O 1
ATOM 1321 N N . ARG A 1 167 ? 11.577 6.810 -13.197 1.00 93.38 167 ARG A N 1
ATOM 1322 C CA . ARG A 1 167 ? 12.395 7.952 -12.771 1.00 93.38 167 ARG A CA 1
ATOM 1323 C C . ARG A 1 167 ? 13.886 7.628 -12.747 1.00 93.38 167 ARG A C 1
ATOM 1325 O O . ARG A 1 167 ? 14.305 6.489 -12.569 1.00 93.38 167 ARG A O 1
ATOM 1332 N N . GLU A 1 168 ? 14.701 8.674 -12.865 1.00 91.88 168 GLU A N 1
ATOM 1333 C CA . GLU A 1 168 ? 16.165 8.557 -12.880 1.00 91.88 168 GLU A CA 1
ATOM 1334 C C . GLU A 1 168 ? 16.791 8.376 -11.485 1.00 91.88 168 GLU A C 1
ATOM 1336 O O . GLU A 1 168 ? 18.004 8.176 -11.384 1.00 91.88 168 GLU A O 1
ATOM 1341 N N . GLU A 1 169 ? 16.014 8.462 -10.397 1.00 93.75 169 GLU A N 1
ATOM 1342 C CA . GLU A 1 169 ? 16.572 8.288 -9.057 1.00 93.75 169 GLU A CA 1
ATOM 1343 C C . GLU A 1 169 ? 17.050 6.848 -8.792 1.00 93.75 169 GLU A C 1
ATOM 1345 O O . GLU A 1 169 ? 16.697 5.877 -9.473 1.00 93.75 169 GLU A O 1
ATOM 1350 N N . ALA A 1 170 ? 17.869 6.695 -7.748 1.00 95.00 170 ALA A N 1
ATOM 1351 C CA . ALA A 1 170 ? 18.329 5.388 -7.301 1.00 95.00 170 ALA A CA 1
ATOM 1352 C C . ALA A 1 170 ? 17.144 4.466 -6.968 1.00 95.00 170 ALA A C 1
ATOM 1354 O O . ALA A 1 170 ? 16.099 4.923 -6.503 1.00 95.00 170 ALA A O 1
ATOM 1355 N N . ALA A 1 171 ? 17.331 3.158 -7.166 1.00 95.88 171 ALA A N 1
ATOM 1356 C CA . ALA A 1 171 ? 16.290 2.159 -6.919 1.00 95.88 171 ALA A CA 1
ATOM 1357 C C . ALA A 1 171 ? 15.701 2.257 -5.500 1.00 95.88 171 ALA A C 1
ATOM 1359 O O . ALA A 1 171 ? 14.494 2.137 -5.330 1.00 95.88 171 ALA A O 1
ATOM 1360 N N . GLU A 1 172 ? 16.537 2.555 -4.501 1.00 96.06 172 GLU A N 1
ATOM 1361 C CA . GLU A 1 172 ? 16.102 2.741 -3.112 1.00 96.06 172 GLU A CA 1
ATOM 1362 C C . GLU A 1 172 ? 15.163 3.948 -2.943 1.00 96.06 172 GLU A C 1
ATOM 1364 O O . GLU A 1 172 ? 14.176 3.872 -2.217 1.00 96.06 172 GLU A O 1
ATOM 1369 N N . GLU A 1 173 ? 15.426 5.058 -3.635 1.00 95.62 173 GLU A N 1
ATOM 1370 C CA . GLU A 1 173 ? 14.592 6.263 -3.549 1.00 95.62 173 GLU A CA 1
ATOM 1371 C C . GLU A 1 173 ? 13.234 6.049 -4.226 1.00 95.62 173 GLU A C 1
ATOM 1373 O O . GLU A 1 173 ? 12.195 6.429 -3.687 1.00 95.62 173 GLU A O 1
ATOM 1378 N N . ARG A 1 174 ? 13.215 5.347 -5.364 1.00 95.75 174 ARG A N 1
ATOM 1379 C CA . ARG A 1 174 ? 11.965 4.909 -6.000 1.00 95.75 174 ARG A CA 1
ATOM 1380 C C . ARG A 1 174 ? 11.204 3.913 -5.120 1.00 95.75 174 ARG A C 1
ATOM 1382 O O . ARG A 1 174 ? 9.992 4.038 -4.975 1.00 95.75 174 ARG A O 1
ATOM 1389 N N . ALA A 1 175 ? 11.901 2.986 -4.464 1.00 93.81 175 ALA A N 1
ATOM 1390 C CA . ALA A 1 175 ? 11.299 2.040 -3.528 1.00 93.81 175 ALA A CA 1
ATOM 1391 C C . ALA A 1 175 ? 10.654 2.740 -2.322 1.00 93.81 175 ALA A C 1
ATOM 1393 O O . ALA A 1 175 ? 9.537 2.393 -1.946 1.00 93.81 175 ALA A O 1
ATOM 1394 N N . LYS A 1 176 ? 11.294 3.772 -1.756 1.00 91.75 176 LYS A N 1
ATOM 1395 C CA . LYS A 1 176 ? 10.697 4.605 -0.696 1.00 91.75 176 LYS A CA 1
ATOM 1396 C C . LYS A 1 176 ? 9.382 5.237 -1.146 1.00 91.75 176 LYS A C 1
ATOM 1398 O O . LYS A 1 176 ? 8.394 5.149 -0.421 1.00 91.75 176 LYS A O 1
ATOM 1403 N N . LEU A 1 177 ? 9.344 5.797 -2.357 1.00 91.75 177 LEU A N 1
ATOM 1404 C CA . LEU A 1 177 ? 8.128 6.377 -2.935 1.00 91.75 177 LEU A CA 1
ATOM 1405 C C . LEU A 1 177 ? 7.019 5.333 -3.128 1.00 91.75 177 LEU A C 1
ATOM 1407 O O . LEU A 1 177 ? 5.880 5.594 -2.750 1.00 91.75 177 LEU A O 1
ATOM 1411 N N . LEU A 1 178 ? 7.351 4.150 -3.658 1.00 89.31 178 LEU A N 1
ATOM 1412 C CA . LEU A 1 178 ? 6.400 3.044 -3.847 1.00 89.31 178 LEU A CA 1
ATOM 1413 C C . LEU A 1 178 ? 5.842 2.522 -2.517 1.00 89.31 178 LEU A C 1
ATOM 1415 O O . LEU A 1 178 ? 4.689 2.107 -2.455 1.00 89.31 178 LEU A O 1
ATOM 1419 N N . LEU A 1 179 ? 6.637 2.575 -1.447 1.00 85.06 179 LEU A N 1
ATOM 1420 C CA . LEU A 1 179 ? 6.246 2.144 -0.103 1.00 85.06 179 LEU A CA 1
ATOM 1421 C C . LEU A 1 179 ? 5.630 3.265 0.751 1.00 85.06 179 LEU A C 1
ATOM 1423 O O . LEU A 1 179 ? 5.187 3.006 1.870 1.00 85.06 179 LEU A O 1
ATOM 1427 N N . GLY A 1 180 ? 5.578 4.505 0.253 1.00 79.00 180 GLY A N 1
ATOM 1428 C CA . GLY A 1 180 ? 5.092 5.657 1.021 1.00 79.00 180 GLY A CA 1
ATOM 1429 C C . GLY A 1 180 ? 5.956 5.985 2.248 1.00 79.00 180 GLY A C 1
ATOM 1430 O O . GLY A 1 180 ? 5.437 6.472 3.255 1.00 79.00 180 GLY A O 1
ATOM 1431 N N . ILE A 1 181 ? 7.255 5.681 2.183 1.00 76.94 181 ILE A N 1
ATOM 1432 C CA . ILE A 1 181 ? 8.254 6.009 3.206 1.00 76.94 181 ILE A CA 1
ATOM 1433 C C . ILE A 1 181 ? 8.828 7.387 2.849 1.00 76.94 181 ILE A C 1
ATOM 1435 O O . ILE A 1 181 ? 9.480 7.531 1.817 1.00 76.94 181 ILE A O 1
ATOM 1439 N N . ILE A 1 182 ? 8.550 8.395 3.682 1.00 60.72 182 ILE A N 1
ATOM 1440 C CA . ILE A 1 182 ? 9.031 9.784 3.531 1.00 60.72 182 ILE A CA 1
ATOM 1441 C C . ILE A 1 182 ? 10.264 10.005 4.406 1.00 60.72 182 ILE A C 1
ATOM 1443 O O . ILE A 1 182 ? 10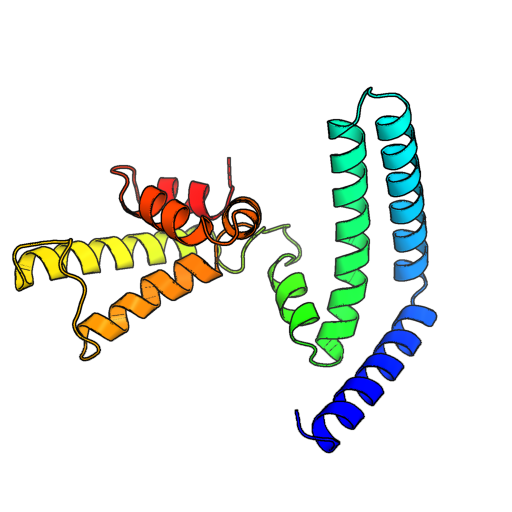.200 9.636 5.602 1.00 60.72 182 ILE A O 1
#

Nearest PDB structures (foldseek):
  8sjx-assembly1_A  TM=2.260E-01  e=3.718E+00  Ovis aries

Sequence (182 aa):
MDQIAQEFVLARMEELEVRLRNDEEYWKQAKIANQAGKKFEDACDKGEGILKAYGEYEEELSKTNCIYSEEAYKLGFEDGISIGMEKEPDGRKSVLSLEDMTAMVSVYDSVQVLKEAMLGSRKEYWEEGGVLAVFDSVYDIVEHAVCAEIWLLGDEAAERVTEILDREEAAEERAKLLLGII

Solvent-accessible surface area (backbone atoms only — not comparable to full-atom values): 9842 Å² total; per-residue (Å²): 134,58,72,70,59,51,55,53,51,50,55,52,48,55,52,43,52,55,52,55,73,70,32,65,66,45,54,54,36,45,52,51,17,53,52,29,43,51,50,23,52,55,16,57,78,68,74,50,64,39,73,60,30,43,52,54,19,51,54,35,40,50,58,29,50,44,54,53,14,54,54,31,34,79,71,70,37,66,70,12,46,55,50,41,42,39,47,48,99,82,67,42,51,24,74,51,52,67,68,53,37,19,51,51,46,47,49,51,54,51,48,45,53,51,39,28,72,75,70,72,42,75,79,70,77,77,70,98,58,66,79,66,50,60,52,50,53,56,55,51,53,50,65,76,33,36,9,59,79,51,56,71,49,52,89,51,22,65,58,52,51,50,58,49,68,72,46,90,65,55,41,58,59,39,24,28,60,44,43,68,56,128